Protein AF-A0A7Y3XAV7-F1 (afdb_monomer)

Radius of gyration: 21.75 Å; Cα contacts (8 Å, |Δi|>4): 536; chains: 1; bounding box: 52×63×88 Å

Structure (mmCIF, N/CA/C/O backbone):
data_AF-A0A7Y3XAV7-F1
#
_entry.id   AF-A0A7Y3XAV7-F1
#
loop_
_atom_site.group_PDB
_atom_site.id
_atom_site.type_symbol
_atom_site.label_atom_id
_atom_site.label_alt_id
_atom_site.label_comp_id
_atom_site.label_asym_id
_atom_site.label_entity_id
_atom_site.label_seq_id
_atom_site.pdbx_PDB_ins_code
_atom_site.Cartn_x
_atom_site.Cartn_y
_atom_site.Cartn_z
_atom_site.occupancy
_atom_site.B_iso_or_equiv
_atom_site.auth_seq_id
_atom_site.auth_comp_id
_atom_site.auth_asym_id
_atom_site.auth_atom_id
_atom_site.pdbx_PDB_model_num
ATOM 1 N N . MET A 1 1 ? -8.460 -25.420 60.931 1.00 39.69 1 MET A N 1
ATOM 2 C CA . MET A 1 1 ? -9.225 -24.189 60.644 1.00 39.69 1 MET A CA 1
ATOM 3 C C . MET A 1 1 ? -8.666 -23.607 59.364 1.00 39.69 1 MET A C 1
ATOM 5 O O . MET A 1 1 ? -7.658 -22.911 59.389 1.00 39.69 1 MET A O 1
ATOM 9 N N . GLU A 1 2 ? -9.245 -24.038 58.247 1.00 33.62 2 GLU A N 1
ATOM 10 C CA . GLU A 1 2 ? -8.887 -23.595 56.902 1.00 33.62 2 GLU A CA 1
ATOM 11 C C . GLU A 1 2 ? -9.221 -22.113 56.739 1.00 33.62 2 GLU A C 1
ATOM 13 O O . GLU A 1 2 ? -10.312 -21.660 57.087 1.00 33.62 2 GLU A O 1
ATOM 18 N N . LYS A 1 3 ? -8.252 -21.345 56.237 1.00 35.94 3 LYS A N 1
ATOM 19 C CA . LYS A 1 3 ? -8.476 -19.973 55.796 1.00 35.94 3 LYS A CA 1
ATOM 20 C C . LYS A 1 3 ? -9.096 -20.031 54.403 1.00 35.94 3 LYS A C 1
ATOM 22 O O . LYS A 1 3 ? -8.433 -20.435 53.454 1.00 35.94 3 LYS A O 1
ATOM 27 N N . ASN A 1 4 ? -10.354 -19.610 54.313 1.00 38.03 4 ASN A N 1
ATOM 28 C CA . ASN A 1 4 ? -11.024 -19.272 53.063 1.00 38.03 4 ASN A CA 1
ATOM 29 C C . ASN A 1 4 ? -10.193 -18.229 52.299 1.00 38.03 4 ASN A C 1
ATOM 31 O O . ASN A 1 4 ? -10.107 -17.079 52.730 1.00 38.03 4 ASN A O 1
ATOM 35 N N . ASN A 1 5 ? -9.609 -18.623 51.168 1.00 34.03 5 ASN A N 1
ATOM 36 C CA . ASN A 1 5 ? -9.202 -17.675 50.136 1.00 34.03 5 ASN A CA 1
ATOM 37 C C . ASN A 1 5 ? -10.440 -17.337 49.294 1.00 34.03 5 ASN A C 1
ATOM 39 O O . ASN A 1 5 ? -11.124 -18.262 48.849 1.00 34.03 5 ASN A O 1
ATOM 43 N N . PRO A 1 6 ? -10.748 -16.052 49.056 1.00 40.44 6 PRO A N 1
ATOM 44 C CA . PRO A 1 6 ? -11.806 -15.687 48.135 1.00 40.44 6 PRO A CA 1
ATOM 45 C C . PRO A 1 6 ? -11.367 -16.077 46.722 1.00 40.44 6 PRO A C 1
ATOM 47 O O . PRO A 1 6 ? -10.296 -15.699 46.247 1.00 40.44 6 PRO A O 1
ATOM 50 N N . THR A 1 7 ? -12.200 -16.869 46.061 1.00 39.75 7 THR A N 1
ATOM 51 C CA . THR A 1 7 ? -12.137 -17.124 44.627 1.00 39.75 7 THR A CA 1
ATOM 52 C C . THR A 1 7 ? -12.261 -15.793 43.890 1.00 39.75 7 THR A C 1
ATOM 54 O O . THR A 1 7 ? -13.358 -15.249 43.772 1.00 39.75 7 THR A O 1
ATOM 57 N N . HIS A 1 8 ? -11.140 -15.265 43.399 1.00 37.31 8 HIS A N 1
ATOM 58 C CA . HIS A 1 8 ? -11.137 -14.266 42.336 1.00 37.31 8 HIS A CA 1
ATOM 59 C C . HIS A 1 8 ? -11.645 -14.941 41.060 1.00 37.31 8 HIS A C 1
ATOM 61 O O . HIS A 1 8 ? -10.876 -15.461 40.260 1.00 37.31 8 HIS A O 1
ATOM 67 N N . THR A 1 9 ? -12.962 -14.977 40.889 1.00 39.28 9 THR A N 1
ATOM 68 C CA . THR A 1 9 ? -13.573 -15.104 39.568 1.00 39.28 9 THR A CA 1
ATOM 69 C C . THR A 1 9 ? -13.611 -13.707 38.961 1.00 39.28 9 THR A C 1
ATOM 71 O O . THR A 1 9 ? -14.668 -13.080 38.894 1.00 39.28 9 THR A O 1
ATOM 74 N N . ASP A 1 10 ? -12.444 -13.191 38.578 1.00 40.94 10 ASP A N 1
ATOM 75 C CA . ASP A 1 10 ? -12.415 -12.150 37.561 1.00 40.94 10 ASP A CA 1
ATOM 76 C C . ASP A 1 10 ? -12.824 -12.845 36.264 1.00 40.94 10 ASP A C 1
ATOM 78 O O . ASP A 1 10 ? -12.107 -13.696 35.738 1.00 40.94 10 ASP A O 1
ATOM 82 N N . ASN A 1 11 ? -14.030 -12.541 35.786 1.00 42.09 11 ASN A N 1
ATOM 83 C CA . ASN A 1 11 ? -14.385 -12.794 34.399 1.00 42.09 11 ASN A CA 1
ATOM 84 C C . ASN A 1 11 ? -13.411 -11.964 33.553 1.00 42.09 11 ASN A C 1
ATOM 86 O O . ASN A 1 11 ? -13.675 -10.791 33.283 1.00 42.09 11 ASN A O 1
ATOM 90 N N . GLU A 1 12 ? -12.269 -12.546 33.185 1.00 49.41 12 GLU A N 1
ATOM 91 C CA . GLU A 1 12 ? -11.396 -12.015 32.145 1.00 49.41 12 GLU A CA 1
ATOM 92 C C . GLU A 1 12 ? -12.231 -11.950 30.865 1.00 49.41 12 GLU A C 1
ATOM 94 O O . GLU A 1 12 ? -12.389 -12.924 30.135 1.00 49.41 12 GLU A O 1
ATOM 99 N N . HIS A 1 13 ? -12.847 -10.794 30.619 1.00 56.78 13 HIS A N 1
ATOM 100 C CA . HIS A 1 13 ? -13.344 -10.454 29.299 1.00 56.78 13 HIS A CA 1
ATOM 101 C C . HIS A 1 13 ? -12.173 -10.619 28.335 1.00 56.78 13 HIS A C 1
ATOM 103 O O . HIS A 1 13 ? -11.200 -9.883 28.463 1.00 56.78 13 HIS A O 1
ATOM 109 N N . ASP A 1 14 ? -12.266 -11.572 27.409 1.00 84.94 14 ASP A N 1
ATOM 110 C CA . ASP A 1 14 ? -11.238 -11.884 26.413 1.00 84.94 14 ASP A CA 1
ATOM 111 C C . ASP A 1 14 ? -10.721 -10.570 25.783 1.00 84.94 14 ASP A C 1
ATOM 113 O O . ASP A 1 14 ? -11.442 -9.881 25.049 1.00 84.94 14 ASP A O 1
ATOM 117 N N . ILE A 1 15 ? -9.498 -10.155 26.128 1.00 87.75 15 ILE A N 1
ATOM 118 C CA . ILE A 1 15 ? -8.910 -8.904 25.631 1.00 87.75 15 ILE A CA 1
ATOM 119 C C . ILE A 1 15 ? -8.230 -9.187 24.294 1.00 87.75 15 ILE A C 1
ATOM 121 O O . ILE A 1 15 ? -7.345 -10.035 24.197 1.00 87.75 15 ILE A O 1
ATOM 125 N N . ILE A 1 16 ? -8.598 -8.431 23.260 1.00 88.81 16 ILE A N 1
ATOM 126 C CA . ILE A 1 16 ? -7.925 -8.449 21.960 1.00 88.81 16 ILE A CA 1
ATOM 127 C C . ILE A 1 16 ? -7.088 -7.182 21.827 1.00 88.81 16 ILE A C 1
ATOM 129 O O . ILE A 1 16 ? -7.622 -6.078 21.713 1.00 88.81 16 ILE A O 1
ATOM 133 N N . ILE A 1 17 ? -5.769 -7.352 21.770 1.00 89.12 17 ILE A N 1
ATOM 134 C CA . ILE A 1 17 ? -4.849 -6.276 21.399 1.00 89.12 17 ILE A CA 1
ATOM 135 C C . ILE A 1 17 ? -4.784 -6.219 19.872 1.00 89.12 17 ILE A C 1
ATOM 137 O O . ILE A 1 17 ? -4.295 -7.147 19.228 1.00 89.12 17 ILE A O 1
ATOM 141 N N . ALA A 1 18 ? -5.294 -5.135 19.295 1.00 91.25 18 ALA A N 1
ATOM 142 C CA . ALA A 1 18 ? -5.302 -4.898 17.858 1.00 91.25 18 ALA A CA 1
ATOM 143 C C . ALA A 1 18 ? -4.259 -3.843 17.482 1.00 91.25 18 ALA A C 1
ATOM 145 O O . ALA A 1 18 ? -4.050 -2.857 18.199 1.00 91.25 18 ALA A O 1
ATOM 146 N N . HIS A 1 19 ? -3.623 -4.011 16.323 1.00 92.12 19 HIS A N 1
ATOM 147 C CA . HIS A 1 19 ? -2.786 -2.952 15.783 1.00 92.12 19 HIS A CA 1
ATOM 148 C C . HIS A 1 19 ? -3.651 -1.747 15.382 1.00 92.12 19 HIS A C 1
ATOM 150 O O . HIS A 1 19 ? -4.654 -1.930 14.686 1.00 92.12 19 HIS A O 1
ATOM 156 N N . PRO A 1 20 ? -3.271 -0.511 15.751 1.00 93.31 20 PRO A N 1
ATOM 157 C CA . PRO A 1 20 ? -4.139 0.647 15.559 1.00 93.31 20 PRO A CA 1
ATOM 158 C C . PRO A 1 20 ? -4.348 0.986 14.072 1.00 93.31 20 PRO A C 1
ATOM 160 O O . PRO A 1 20 ? -5.443 1.361 13.674 1.00 93.31 20 PRO A O 1
ATOM 163 N N . SER A 1 21 ? -3.340 0.802 13.216 1.00 94.06 21 SER A N 1
ATOM 164 C CA . SER A 1 21 ? -3.405 1.241 11.808 1.00 94.06 21 SER A CA 1
ATOM 165 C C . SER A 1 21 ? -4.206 0.319 10.887 1.00 94.06 21 SER A C 1
ATOM 167 O O . SER A 1 21 ? -5.023 0.795 10.101 1.00 94.06 21 SER A O 1
ATOM 169 N N . TYR A 1 22 ? -3.980 -0.996 10.960 1.00 95.00 22 TYR A N 1
ATOM 170 C CA . TYR A 1 22 ? -4.714 -1.981 10.167 1.00 95.00 22 TYR A CA 1
ATOM 171 C C . TYR A 1 22 ? -4.652 -3.356 10.836 1.00 95.00 22 TYR A C 1
ATOM 173 O O . TYR A 1 22 ? -3.572 -3.939 10.929 1.00 95.00 22 TYR A O 1
ATOM 181 N N . GLU A 1 23 ? -5.790 -3.888 11.274 1.00 94.19 23 GLU A N 1
ATOM 182 C CA . GLU A 1 23 ? -5.897 -5.223 11.873 1.00 94.19 23 GLU A CA 1
ATOM 183 C C . GLU A 1 23 ? -6.914 -6.079 11.120 1.00 94.19 23 GLU A C 1
ATOM 185 O O . GLU A 1 23 ? -7.931 -5.568 10.649 1.00 94.19 23 GLU A O 1
ATOM 190 N N . VAL A 1 24 ? -6.645 -7.380 11.016 1.00 94.81 24 VAL A N 1
ATOM 191 C CA . VAL A 1 24 ? -7.585 -8.373 10.484 1.00 94.81 24 VAL A CA 1
ATOM 192 C C . VAL A 1 24 ? -7.456 -9.636 11.322 1.00 94.81 24 VAL A C 1
ATOM 194 O O . VAL A 1 24 ? -6.400 -10.262 11.346 1.00 94.81 24 VAL A O 1
ATOM 197 N N . ASN A 1 25 ? -8.542 -10.063 11.960 1.00 90.31 25 ASN A N 1
ATOM 198 C CA . ASN A 1 25 ? -8.593 -11.331 12.684 1.00 90.31 25 ASN A CA 1
ATOM 199 C C . ASN A 1 25 ? -9.750 -12.203 12.171 1.00 90.31 25 ASN A C 1
ATOM 201 O O . ASN A 1 25 ? -10.146 -12.099 11.009 1.00 90.31 25 ASN A O 1
ATOM 205 N N . GLN A 1 26 ? -10.205 -13.176 12.962 1.00 85.62 26 GLN A N 1
ATOM 206 C CA . GLN A 1 26 ? -11.291 -14.078 12.565 1.00 85.62 26 GLN A CA 1
ATOM 207 C C . GLN A 1 26 ? -12.674 -13.420 12.612 1.00 85.62 26 GLN A C 1
ATOM 209 O O . GLN A 1 26 ? -13.547 -13.831 11.861 1.00 85.62 26 GLN A O 1
ATOM 214 N N . THR A 1 27 ? -12.875 -12.406 13.454 1.00 86.94 27 THR A N 1
ATOM 215 C CA . THR A 1 27 ? -14.199 -11.844 13.749 1.00 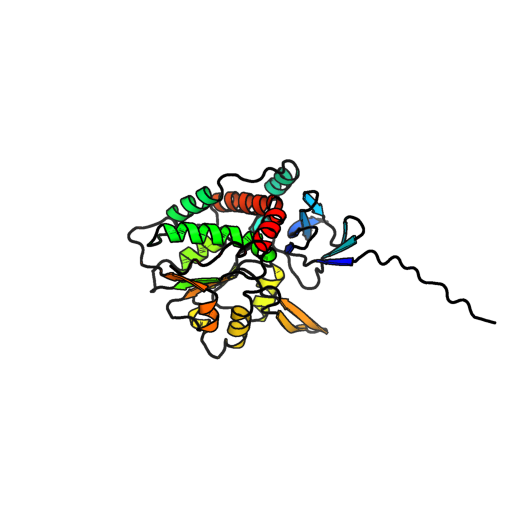86.94 27 THR A CA 1
ATOM 216 C C . THR A 1 27 ? -14.400 -10.436 13.194 1.00 86.94 27 THR A C 1
ATOM 218 O O . THR A 1 27 ? -15.536 -10.047 12.915 1.00 86.94 27 THR A O 1
ATOM 221 N N . PHE A 1 28 ? -13.327 -9.663 13.014 1.00 93.50 28 PHE A N 1
ATOM 222 C CA . PHE A 1 28 ? -13.381 -8.315 12.460 1.00 93.50 28 PHE A CA 1
ATOM 223 C C . PHE A 1 28 ? -12.081 -7.916 11.748 1.00 93.50 28 PHE A C 1
ATOM 225 O O . PHE A 1 28 ? -11.023 -8.532 11.899 1.00 93.50 28 PHE A O 1
ATOM 232 N N . MET A 1 29 ? -12.164 -6.810 11.014 1.00 96.12 29 MET A N 1
ATOM 233 C CA . MET A 1 29 ? -11.022 -5.995 10.623 1.00 96.12 29 MET A CA 1
ATOM 234 C C . MET A 1 29 ? -11.203 -4.539 11.063 1.00 96.12 29 MET A C 1
ATOM 236 O O . MET A 1 29 ? -12.332 -4.081 11.270 1.00 96.12 29 MET A O 1
ATOM 240 N N . SER A 1 30 ? -10.110 -3.789 11.167 1.00 96.62 30 SER A N 1
ATOM 241 C CA . SER A 1 30 ? -10.150 -2.363 11.498 1.00 96.62 30 SER A CA 1
ATOM 242 C C . SER A 1 30 ? -9.106 -1.551 10.743 1.00 96.62 30 SER A C 1
ATOM 244 O O . SER A 1 30 ? -8.003 -2.035 10.516 1.00 96.62 30 SER A O 1
ATOM 246 N N . LEU A 1 31 ? -9.438 -0.307 10.399 1.00 96.94 31 LEU A N 1
ATOM 247 C CA . LEU A 1 31 ? -8.515 0.695 9.857 1.00 96.94 31 LEU A CA 1
ATOM 248 C C . LEU A 1 31 ? -8.464 1.899 10.790 1.00 96.94 31 LEU A C 1
ATOM 250 O O . LEU A 1 31 ? -9.516 2.442 11.123 1.00 96.94 31 LEU A O 1
ATOM 254 N N . GLY A 1 32 ? -7.267 2.328 11.169 1.00 95.88 32 GLY A N 1
ATOM 255 C CA . GLY A 1 32 ? -7.055 3.524 11.977 1.00 95.88 32 GLY A CA 1
ATOM 256 C C . GLY A 1 32 ? -6.568 4.696 11.143 1.00 95.88 32 GLY A C 1
ATOM 257 O O . GLY A 1 32 ? -5.663 4.564 10.316 1.00 95.88 32 GLY A O 1
ATOM 258 N N . PHE A 1 33 ? -7.139 5.862 11.407 1.00 95.75 33 PHE A N 1
ATOM 259 C CA . PHE A 1 33 ? -6.711 7.130 10.837 1.00 95.75 33 PHE A CA 1
ATOM 260 C C 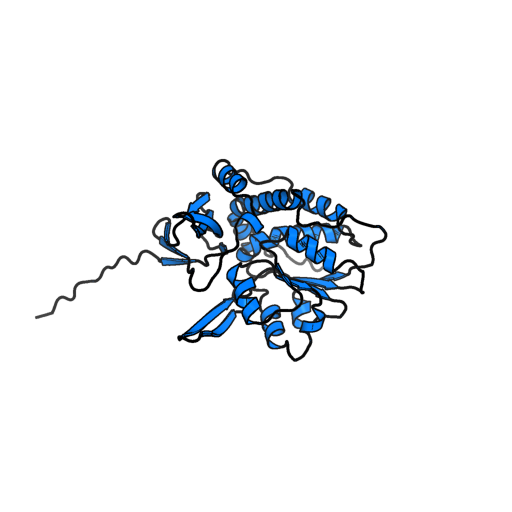. PHE A 1 33 ? -6.641 8.188 11.929 1.00 95.75 33 PHE A C 1
ATOM 262 O O . PHE A 1 33 ? -7.288 8.072 12.968 1.00 95.75 33 PHE A O 1
ATOM 269 N N . ARG A 1 34 ? -5.906 9.263 11.653 1.00 95.00 34 ARG A N 1
ATOM 270 C CA . ARG A 1 34 ? -6.018 10.510 12.408 1.00 95.00 34 ARG A CA 1
ATOM 271 C C . ARG A 1 34 ? -6.639 11.610 11.570 1.00 95.00 34 ARG A C 1
ATOM 273 O O . ARG A 1 34 ? -6.493 11.650 10.344 1.00 95.00 34 ARG A O 1
ATOM 280 N N . GLU A 1 35 ? -7.274 12.544 12.248 1.00 94.88 35 GLU A N 1
ATOM 281 C CA . GLU A 1 35 ? -7.730 13.799 11.682 1.00 94.88 35 GLU A CA 1
ATOM 282 C C . GLU A 1 35 ? -7.323 14.972 12.564 1.00 94.88 35 GLU A C 1
ATOM 284 O O . GLU A 1 35 ? -7.332 14.870 13.787 1.00 94.88 35 GLU A O 1
ATOM 289 N N . THR A 1 36 ? -6.985 16.096 11.939 1.00 93.12 36 THR A N 1
ATOM 290 C CA . THR A 1 36 ? -6.746 17.341 12.664 1.00 93.12 36 THR A CA 1
ATOM 291 C C . THR A 1 36 ? -8.084 18.043 12.864 1.00 93.12 36 THR A C 1
ATOM 293 O O . THR A 1 36 ? -8.746 18.417 11.894 1.00 93.12 36 THR A O 1
ATOM 296 N N . VAL A 1 37 ? -8.484 18.224 14.118 1.00 91.38 37 VAL A N 1
ATOM 297 C CA . VAL A 1 37 ? -9.680 18.974 14.515 1.00 91.38 37 VAL A CA 1
ATOM 298 C C . VAL A 1 37 ? -9.279 20.251 15.243 1.00 91.38 37 VAL A C 1
ATOM 300 O O . VAL A 1 37 ? -8.193 20.339 15.807 1.00 91.38 37 VAL A O 1
ATOM 303 N N . ILE A 1 38 ? -10.157 21.252 15.251 1.00 92.19 38 ILE A N 1
ATOM 304 C CA . ILE A 1 38 ? -9.960 22.444 16.080 1.00 92.19 38 ILE A CA 1
ATOM 305 C C . ILE A 1 38 ? -10.593 22.195 17.449 1.00 92.19 38 ILE A C 1
ATOM 307 O O . ILE A 1 38 ? -11.789 21.929 17.550 1.00 92.19 38 ILE A O 1
ATOM 311 N N . SER A 1 39 ? -9.779 22.288 18.494 1.00 90.38 39 SER A N 1
ATOM 312 C CA . SER A 1 39 ? -10.149 22.092 19.894 1.00 90.38 39 SER A CA 1
ATOM 313 C C . SER A 1 39 ? -9.571 23.257 20.691 1.00 90.38 39 SER A C 1
ATOM 315 O O . SER A 1 39 ? -8.376 23.528 20.608 1.00 90.38 39 SER A O 1
ATOM 317 N N . ASN A 1 40 ? -10.410 24.019 21.399 1.00 89.62 40 ASN A N 1
ATOM 318 C CA . ASN A 1 40 ? -9.986 25.225 22.130 1.00 89.62 40 ASN A CA 1
ATOM 319 C C . ASN A 1 40 ? -9.160 26.220 21.275 1.00 89.62 40 ASN A C 1
ATOM 321 O O . ASN A 1 40 ? -8.137 26.734 21.723 1.00 89.62 40 ASN A O 1
ATOM 325 N N . ASN A 1 41 ? -9.587 26.478 20.029 1.00 91.69 41 ASN A N 1
ATOM 326 C CA . ASN A 1 41 ? -8.882 27.321 19.043 1.00 91.69 41 ASN A CA 1
ATOM 327 C C . ASN A 1 41 ? -7.453 26.862 18.682 1.00 91.69 41 ASN A C 1
ATOM 329 O O . ASN A 1 41 ? -6.682 27.646 18.131 1.00 91.69 41 ASN A O 1
ATOM 333 N N . GLN A 1 42 ? -7.096 25.607 18.958 1.00 92.44 42 GLN A N 1
ATOM 334 C CA . GLN A 1 42 ? -5.819 25.008 18.574 1.00 92.44 42 GLN A CA 1
ATOM 335 C C . GLN A 1 42 ? -6.049 23.744 17.730 1.00 92.44 42 GLN A C 1
ATOM 337 O O . GLN A 1 42 ? -7.041 23.039 17.942 1.00 92.44 42 GLN A O 1
ATOM 342 N N . PRO A 1 43 ? -5.172 23.449 16.756 1.00 92.50 43 PRO A N 1
ATOM 343 C CA . PRO A 1 43 ? -5.222 22.189 16.029 1.00 92.50 43 PRO A CA 1
ATOM 344 C C . PRO A 1 43 ? -4.810 21.031 16.947 1.00 92.50 43 PRO A C 1
ATOM 346 O O . PRO A 1 43 ? -3.746 21.057 17.561 1.00 92.50 43 PRO A O 1
ATOM 349 N N . GLU A 1 44 ? -5.648 20.003 17.008 1.00 93.50 44 GLU A N 1
ATOM 350 C CA . GLU A 1 44 ? -5.433 18.778 17.775 1.00 93.50 44 GLU A CA 1
ATOM 351 C C . GLU A 1 44 ? -5.639 17.572 16.846 1.00 93.50 44 GLU A C 1
ATOM 353 O O . GLU A 1 44 ? -6.662 17.480 16.165 1.00 93.50 44 GLU A O 1
ATOM 358 N N . ASP A 1 45 ? -4.679 16.647 16.800 1.00 92.38 45 ASP A N 1
ATOM 359 C CA . ASP A 1 45 ? -4.834 15.392 16.057 1.00 92.38 45 ASP A CA 1
ATOM 360 C C . ASP A 1 45 ? -5.635 14.392 16.905 1.00 92.38 45 ASP A C 1
ATOM 362 O O . ASP A 1 45 ? -5.252 14.081 18.032 1.00 92.38 45 ASP A O 1
ATOM 366 N N . LYS A 1 46 ? -6.732 13.864 16.353 1.00 93.56 46 LYS A N 1
ATOM 367 C CA . LYS A 1 46 ? -7.558 12.824 16.981 1.00 93.56 46 LYS A CA 1
ATOM 368 C C . LYS A 1 46 ? -7.615 11.577 16.119 1.00 93.56 46 LYS A C 1
ATOM 370 O O . LYS A 1 46 ? -7.836 11.659 14.910 1.00 93.56 46 LYS A O 1
ATOM 375 N N . ASN A 1 47 ? -7.449 10.427 16.759 1.00 95.06 47 ASN A N 1
ATOM 376 C CA . ASN A 1 47 ? -7.574 9.133 16.108 1.00 95.06 47 ASN A CA 1
ATOM 377 C C . ASN A 1 47 ? -9.045 8.727 15.985 1.00 95.06 47 ASN A C 1
ATOM 379 O O . ASN A 1 47 ? -9.887 9.071 16.815 1.00 95.06 47 ASN A O 1
ATOM 383 N N . PHE A 1 48 ? -9.347 7.968 14.942 1.00 95.38 48 PHE A N 1
ATOM 384 C CA . PHE A 1 48 ? -10.588 7.2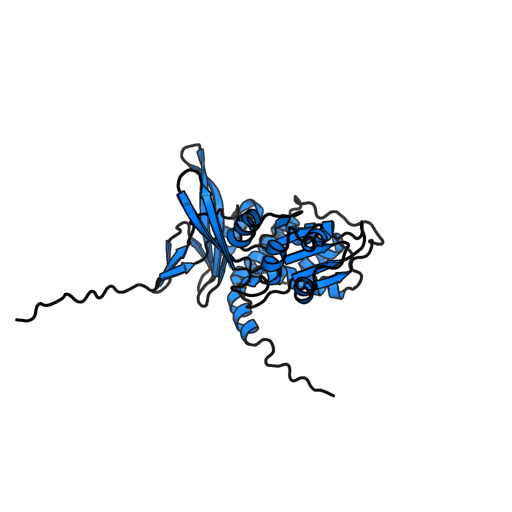24 14.824 1.00 95.38 48 PHE A CA 1
ATOM 385 C C . PHE A 1 48 ? -10.350 5.938 14.035 1.00 95.38 48 PHE A C 1
ATOM 387 O O . PHE A 1 48 ? -9.414 5.815 13.242 1.00 95.38 48 PHE A O 1
ATOM 394 N N . TYR A 1 49 ? -11.244 4.984 14.243 1.00 95.69 49 TYR A N 1
ATOM 395 C CA . TYR A 1 49 ? -11.124 3.620 13.771 1.00 95.69 49 TYR A CA 1
ATOM 396 C C . TYR A 1 49 ? -12.385 3.221 13.024 1.00 95.69 49 TYR A C 1
ATOM 398 O O . TYR A 1 49 ? -13.492 3.366 13.539 1.00 95.69 49 TYR A O 1
ATOM 406 N N . ILE A 1 50 ? -12.229 2.699 11.814 1.00 95.75 50 ILE A N 1
ATOM 407 C CA . ILE A 1 50 ? -13.314 2.087 11.051 1.00 95.75 50 ILE A CA 1
ATOM 408 C C . ILE A 1 50 ? -13.236 0.587 11.286 1.00 95.75 50 ILE A C 1
ATOM 410 O O . ILE A 1 50 ? -12.260 -0.042 10.883 1.00 95.75 50 ILE A O 1
ATOM 414 N N . LYS A 1 51 ? -14.258 0.009 11.913 1.00 95.06 51 LYS A N 1
ATOM 415 C CA . LYS A 1 51 ? -14.383 -1.436 12.121 1.00 95.06 51 LYS A CA 1
ATOM 416 C C . LYS A 1 51 ? -15.288 -2.025 11.048 1.00 95.06 51 LYS A C 1
ATOM 418 O O . LYS A 1 51 ? -16.334 -1.452 10.765 1.00 95.06 51 LYS A O 1
ATOM 423 N N . SER A 1 52 ? -14.935 -3.192 10.515 1.00 95.25 52 SER A N 1
ATOM 424 C CA . SER A 1 52 ? -15.832 -4.043 9.725 1.00 95.25 52 SER A CA 1
ATOM 425 C C . SER A 1 52 ? -15.891 -5.453 10.320 1.00 95.25 52 SER A C 1
ATOM 427 O O . SER A 1 52 ? -14.858 -6.070 10.560 1.00 95.25 52 SER A O 1
ATOM 429 N N . GLY A 1 53 ? -17.101 -5.945 10.580 1.00 91.88 53 GLY A N 1
ATOM 430 C CA . GLY A 1 53 ? -17.411 -7.276 11.117 1.00 91.88 53 GLY A CA 1
ATOM 431 C C . GLY A 1 53 ? -18.857 -7.635 10.771 1.00 91.88 53 GLY A C 1
ATOM 432 O O . GLY A 1 53 ? -19.238 -7.546 9.607 1.00 91.88 53 GLY A O 1
ATOM 433 N N . LYS A 1 54 ? -19.692 -7.944 11.775 1.00 87.81 54 LYS A N 1
ATOM 434 C CA . LYS A 1 54 ? -21.161 -8.041 11.595 1.00 87.81 54 LYS A CA 1
ATOM 435 C C . LYS A 1 54 ? -21.772 -6.761 11.006 1.00 87.81 54 LYS A C 1
ATOM 437 O O . LYS A 1 54 ? -22.728 -6.810 10.239 1.00 87.81 54 LYS A O 1
ATOM 442 N N . ASP A 1 55 ? -21.199 -5.620 11.363 1.00 90.50 55 ASP A N 1
ATOM 443 C CA . ASP A 1 55 ? -21.532 -4.290 10.879 1.00 90.50 55 ASP A CA 1
ATOM 444 C C . ASP A 1 55 ? -20.257 -3.478 10.584 1.00 90.50 55 ASP A C 1
ATOM 446 O O . ASP A 1 55 ? -19.143 -3.860 10.965 1.00 90.50 55 ASP A O 1
ATOM 450 N N . ILE A 1 56 ? -20.437 -2.343 9.901 1.00 94.19 56 ILE A N 1
ATOM 451 C CA . ILE A 1 56 ? -19.379 -1.356 9.653 1.00 94.19 56 ILE A CA 1
ATOM 452 C C . ILE A 1 56 ? -19.702 -0.091 10.446 1.00 94.19 56 ILE A C 1
ATOM 454 O O . ILE A 1 56 ? -20.792 0.463 10.276 1.00 94.19 56 ILE A O 1
ATOM 458 N N . SER A 1 57 ? -18.760 0.361 11.275 1.00 93.44 57 SER A N 1
ATOM 459 C CA . SER A 1 57 ? -18.935 1.456 12.238 1.00 93.44 57 SER A CA 1
ATOM 460 C C . SER A 1 57 ? -17.646 2.268 12.436 1.00 93.44 57 SER A C 1
ATOM 462 O O . SER A 1 57 ? -16.545 1.773 12.185 1.00 93.44 57 SER A O 1
ATOM 464 N N . ILE A 1 58 ? -17.777 3.517 12.903 1.00 94.62 58 ILE A N 1
ATOM 465 C CA . ILE A 1 58 ? -16.652 4.363 13.344 1.00 94.62 58 ILE A CA 1
ATOM 466 C C . ILE A 1 58 ? -16.592 4.390 14.870 1.00 94.62 58 ILE A C 1
ATOM 468 O O . ILE A 1 58 ? -17.604 4.613 15.531 1.00 94.62 58 ILE A O 1
ATOM 472 N N . HIS A 1 59 ? -15.385 4.258 15.409 1.00 94.38 59 HIS A N 1
ATOM 473 C CA . HIS A 1 59 ? -15.065 4.381 16.826 1.00 94.38 59 HIS A CA 1
ATOM 474 C C . HIS A 1 59 ? -14.013 5.479 17.016 1.00 94.38 59 HIS A C 1
ATOM 476 O O . HIS A 1 59 ? -13.068 5.563 16.240 1.00 94.38 59 HIS A O 1
ATOM 482 N N . LYS A 1 60 ? -14.177 6.340 18.024 1.00 93.12 60 LYS A N 1
ATOM 483 C CA . LYS A 1 60 ? -13.215 7.418 18.346 1.00 93.12 60 LYS A CA 1
ATOM 484 C C . LYS A 1 60 ? -12.302 7.078 19.522 1.00 93.12 60 LYS A C 1
ATOM 486 O O . LYS A 1 60 ? -11.283 7.723 19.715 1.00 93.12 60 LYS A O 1
ATOM 491 N N . GLU A 1 61 ? -12.683 6.066 20.289 1.00 91.06 61 GLU A N 1
ATOM 492 C CA . GLU A 1 61 ? -11.929 5.594 21.440 1.00 91.06 61 GLU A CA 1
ATOM 493 C C . GLU A 1 61 ? -10.964 4.485 21.018 1.00 91.06 61 GLU A C 1
ATOM 495 O O . GLU A 1 61 ? -11.287 3.655 20.164 1.00 91.06 61 GLU A O 1
ATOM 500 N N . HIS A 1 62 ? -9.798 4.443 21.660 1.00 87.62 62 HIS A N 1
ATOM 501 C CA . HIS A 1 62 ? -8.807 3.376 21.487 1.00 87.62 62 HIS A CA 1
ATOM 502 C C . HIS A 1 62 ? -9.240 2.051 22.146 1.00 87.62 62 HIS A C 1
ATOM 504 O O . HIS A 1 62 ? -8.607 1.021 21.931 1.00 87.62 62 HIS A O 1
ATOM 510 N N . LEU A 1 63 ? -10.313 2.069 22.944 1.00 90.12 63 LEU A N 1
ATOM 511 C CA . LEU A 1 63 ? -10.885 0.911 23.622 1.00 90.12 63 LEU A CA 1
ATOM 512 C C . LEU A 1 63 ? -12.389 0.837 23.362 1.00 90.12 63 LEU A C 1
ATOM 514 O O . LEU A 1 63 ? -13.105 1.824 23.537 1.00 90.12 63 LEU A O 1
ATOM 518 N N . PHE A 1 64 ? -12.888 -0.341 22.986 1.00 86.56 64 PHE A N 1
ATOM 519 C CA . PHE A 1 64 ? -14.326 -0.576 22.851 1.00 86.56 64 PHE A CA 1
ATOM 520 C C . PHE A 1 64 ? -14.698 -2.054 23.040 1.00 86.56 64 PHE A C 1
ATOM 522 O O . PHE A 1 64 ? -13.877 -2.954 22.857 1.00 86.56 64 PHE A O 1
ATOM 529 N N . LYS A 1 65 ? -15.960 -2.309 23.410 1.00 86.00 65 LYS A N 1
ATOM 530 C CA . LYS A 1 65 ? -16.508 -3.668 23.538 1.00 86.00 65 LYS A CA 1
ATOM 531 C C . LYS A 1 65 ? -17.010 -4.178 22.191 1.00 86.00 65 LYS A C 1
ATOM 533 O O . LYS A 1 65 ? -17.685 -3.448 21.464 1.00 86.00 65 LYS A O 1
ATOM 538 N N . TYR A 1 66 ? -16.725 -5.438 21.891 1.00 84.56 66 TYR A N 1
ATOM 539 C CA . TYR A 1 66 ? -17.245 -6.143 20.727 1.00 84.56 66 TYR A CA 1
ATOM 540 C C . TYR A 1 66 ? -17.613 -7.565 21.131 1.00 84.56 66 TYR A C 1
ATOM 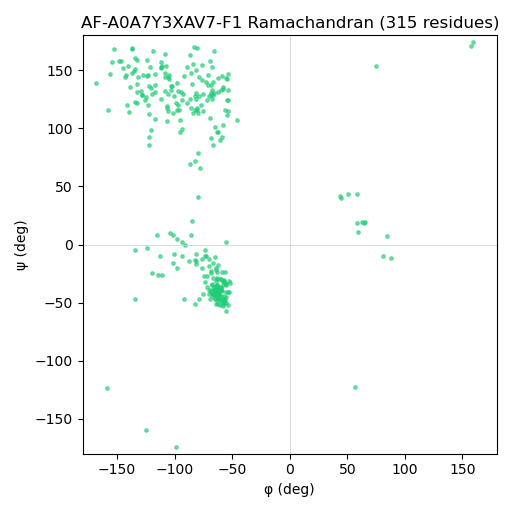542 O O . TYR A 1 66 ? -16.742 -8.353 21.486 1.00 84.56 66 TYR A O 1
ATOM 550 N N . GLU A 1 67 ? -18.910 -7.870 21.081 1.00 84.19 67 GLU A N 1
ATOM 551 C CA . GLU A 1 67 ? -19.464 -9.122 21.609 1.00 84.19 67 GLU A CA 1
ATOM 552 C C . GLU A 1 67 ? -19.114 -9.291 23.100 1.00 84.19 67 GLU A C 1
ATOM 554 O O . GLU A 1 67 ? -19.444 -8.419 23.905 1.00 84.19 67 GLU A O 1
ATOM 559 N N . ASP A 1 68 ? -18.455 -10.383 23.471 1.00 84.31 68 ASP A N 1
ATOM 560 C CA . ASP A 1 68 ? -17.961 -10.693 24.815 1.00 84.31 68 ASP A CA 1
ATOM 561 C C . ASP A 1 68 ? -16.521 -10.204 25.070 1.00 84.31 68 ASP A C 1
ATOM 563 O O . ASP A 1 68 ? -16.006 -10.347 26.184 1.00 84.31 68 ASP A O 1
ATOM 567 N N . LYS A 1 69 ? -15.891 -9.576 24.067 1.00 87.31 69 LYS A N 1
ATOM 568 C CA . LYS A 1 69 ? -14.472 -9.197 24.061 1.00 87.31 69 LYS A CA 1
ATOM 569 C C . LYS A 1 69 ? -14.263 -7.696 24.214 1.00 87.31 69 LYS A C 1
ATOM 571 O O . LYS A 1 69 ? -15.090 -6.875 23.803 1.00 87.31 69 LYS A O 1
ATOM 576 N N . THR A 1 70 ? -13.108 -7.322 24.757 1.00 88.94 70 THR A N 1
ATOM 577 C CA . THR A 1 70 ? -12.650 -5.924 24.787 1.00 88.94 70 THR A CA 1
ATOM 578 C C . THR A 1 70 ? -11.521 -5.747 23.785 1.00 88.94 70 THR A C 1
ATOM 580 O O . THR A 1 70 ? -10.484 -6.394 23.900 1.00 88.94 70 THR A O 1
ATOM 583 N N . ILE A 1 71 ? -11.712 -4.873 22.797 1.00 90.31 71 ILE A N 1
ATOM 584 C CA . ILE A 1 71 ? -10.677 -4.540 21.818 1.00 90.31 71 ILE A CA 1
ATOM 585 C C . ILE A 1 71 ? -9.920 -3.316 22.318 1.00 90.31 71 ILE A C 1
ATOM 587 O O . ILE A 1 71 ? -10.533 -2.305 22.667 1.00 90.31 71 ILE A O 1
ATOM 591 N N . ILE A 1 72 ? -8.593 -3.414 22.324 1.00 91.06 72 ILE A N 1
ATOM 592 C CA . ILE A 1 72 ? -7.681 -2.332 22.687 1.00 91.06 72 ILE A CA 1
ATOM 593 C C . ILE A 1 72 ? -6.732 -2.090 21.518 1.00 91.06 72 ILE A C 1
ATOM 595 O O . ILE A 1 72 ? -5.971 -2.978 21.125 1.00 91.06 72 ILE A O 1
ATOM 599 N N . PHE A 1 73 ? -6.756 -0.878 20.973 1.00 89.38 73 PHE A N 1
ATOM 600 C CA . PHE A 1 73 ? -5.775 -0.422 20.002 1.00 89.38 73 PHE A CA 1
ATOM 601 C C . PHE A 1 73 ? -4.503 0.015 20.718 1.00 89.38 73 PHE A C 1
ATOM 603 O O . PHE A 1 73 ? -4.500 0.957 21.511 1.00 89.38 73 PHE A O 1
ATOM 610 N N . HIS A 1 74 ? -3.403 -0.678 20.436 1.00 82.94 74 HIS A N 1
ATOM 611 C CA . HIS A 1 74 ? -2.110 -0.376 21.040 1.00 82.94 74 HIS A CA 1
ATOM 612 C C . HIS A 1 74 ? -1.451 0.826 20.342 1.00 82.94 74 HIS A C 1
ATOM 614 O O . HIS A 1 74 ? -0.575 0.676 19.489 1.00 82.94 74 HIS A O 1
ATOM 620 N N . GLU A 1 75 ? -1.906 2.032 20.688 1.00 78.88 75 GLU A N 1
ATOM 621 C CA . GLU A 1 75 ? -1.462 3.300 20.086 1.00 78.88 75 GLU A CA 1
ATOM 622 C C . GLU A 1 75 ? -0.028 3.712 20.456 1.00 78.88 75 GLU A C 1
ATOM 624 O O . GLU A 1 75 ? 0.517 4.624 19.834 1.00 78.88 75 GLU A O 1
ATOM 629 N N . GLN A 1 76 ? 0.593 3.071 21.455 1.00 68.38 76 GLN A N 1
ATOM 630 C CA . GLN A 1 76 ? 1.897 3.504 21.964 1.00 68.38 76 GLN A CA 1
ATOM 631 C C . GLN A 1 76 ? 2.928 3.618 20.832 1.00 68.38 76 GLN A C 1
ATOM 633 O O . GLN A 1 76 ? 3.163 2.670 20.075 1.00 68.38 76 GLN A O 1
ATOM 638 N N . ASP A 1 77 ? 3.513 4.816 20.746 1.00 70.00 77 ASP A N 1
ATOM 639 C CA . ASP A 1 77 ? 4.598 5.209 19.847 1.00 70.00 77 ASP A CA 1
ATOM 640 C C . ASP A 1 77 ? 4.279 5.142 18.335 1.00 70.00 77 ASP A C 1
ATOM 642 O O . ASP A 1 77 ? 5.197 5.141 17.516 1.00 70.00 77 ASP A O 1
ATOM 646 N N . ARG A 1 78 ? 2.995 5.129 17.934 1.00 78.81 78 ARG A N 1
ATOM 647 C CA . ARG A 1 78 ? 2.585 5.116 16.515 1.00 78.81 78 ARG A CA 1
ATOM 648 C C . ARG A 1 78 ? 1.791 6.355 16.127 1.00 78.81 78 ARG A C 1
ATOM 650 O O . ARG A 1 78 ? 0.807 6.716 16.764 1.00 78.81 78 ARG A O 1
ATOM 657 N N . ILE A 1 79 ? 2.184 6.972 15.017 1.00 85.62 79 ILE A N 1
ATOM 658 C CA . ILE A 1 79 ? 1.441 8.072 14.403 1.00 85.62 79 ILE A CA 1
ATOM 659 C C . ILE A 1 79 ? 0.587 7.505 13.270 1.00 85.62 79 ILE A C 1
ATOM 661 O O . ILE A 1 79 ? 1.118 7.024 12.270 1.00 85.62 79 ILE A O 1
ATOM 665 N N . LEU A 1 80 ? -0.739 7.590 13.406 1.00 91.31 80 LEU A N 1
ATOM 666 C CA . LEU A 1 80 ? -1.652 7.112 12.370 1.00 91.31 80 LEU A CA 1
ATOM 667 C C . LEU A 1 80 ? -1.612 7.984 11.115 1.00 91.31 80 LEU A C 1
ATOM 669 O O . LEU A 1 80 ? -1.241 9.163 11.123 1.00 91.31 80 LEU A O 1
ATOM 673 N N . LEU A 1 81 ? -2.027 7.390 10.004 1.00 92.88 81 LEU A N 1
ATOM 674 C CA . LEU A 1 81 ? -2.108 8.083 8.731 1.00 92.88 81 LEU A CA 1
ATOM 675 C C . LEU A 1 81 ? -3.211 9.142 8.776 1.00 92.88 81 LEU A C 1
ATOM 677 O O . LEU A 1 81 ? -4.303 8.891 9.290 1.00 92.88 81 LEU A O 1
ATOM 681 N N . ARG A 1 82 ? -2.945 10.335 8.237 1.00 94.25 82 ARG A N 1
ATOM 682 C CA . ARG A 1 82 ? -3.983 11.365 8.134 1.00 94.25 82 ARG A CA 1
ATOM 683 C C . ARG A 1 82 ? -5.028 10.913 7.129 1.00 94.25 82 ARG A C 1
ATOM 685 O O . ARG A 1 82 ? -4.687 10.571 5.998 1.00 94.25 82 ARG A O 1
ATOM 692 N N . VAL A 1 83 ?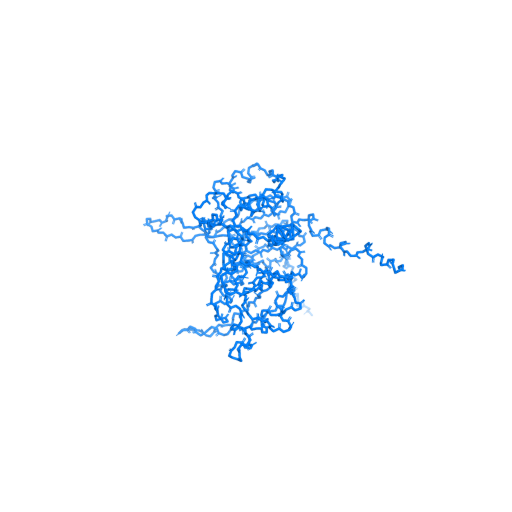 -6.298 10.949 7.524 1.00 94.75 83 VAL A N 1
ATOM 693 C CA . VAL A 1 83 ? -7.401 10.491 6.669 1.00 94.75 83 VAL A CA 1
ATOM 694 C C . VAL A 1 83 ? -7.393 11.211 5.315 1.00 94.75 83 VAL A C 1
ATOM 696 O O . VAL A 1 83 ? -7.404 10.554 4.278 1.00 94.75 83 VAL A O 1
ATOM 699 N N . ASN A 1 84 ? -7.218 12.536 5.310 1.00 92.56 84 ASN A N 1
ATOM 700 C CA . ASN A 1 84 ? -7.271 13.362 4.098 1.00 92.56 84 ASN A CA 1
ATOM 701 C C . ASN A 1 84 ? -6.126 13.100 3.101 1.00 92.56 84 ASN A C 1
ATOM 703 O O . ASN A 1 84 ? -6.260 13.439 1.927 1.00 92.56 84 ASN A O 1
ATOM 707 N N . ASP A 1 85 ? -5.041 12.440 3.516 1.00 92.31 85 ASP A N 1
ATOM 708 C CA . ASP A 1 85 ? -3.951 12.051 2.608 1.00 92.31 85 ASP A CA 1
ATOM 709 C C . ASP A 1 85 ? -4.331 10.829 1.747 1.00 92.31 85 ASP A C 1
ATOM 711 O O . ASP A 1 85 ? -3.625 10.464 0.795 1.00 92.31 85 ASP A O 1
ATOM 715 N N . ARG A 1 86 ? -5.434 10.148 2.094 1.00 93.38 86 ARG A N 1
ATOM 716 C CA . ARG A 1 86 ? -5.847 8.889 1.465 1.00 93.38 86 ARG A CA 1
ATOM 717 C C . ARG A 1 86 ? -7.312 8.816 1.096 1.00 93.38 86 ARG A C 1
ATOM 719 O O . ARG A 1 86 ? -7.596 8.383 -0.021 1.00 93.38 86 ARG A O 1
ATOM 726 N N . TRP A 1 87 ? -8.217 9.193 1.986 1.00 94.62 87 TRP A N 1
ATOM 727 C CA . TRP A 1 87 ? -9.647 8.980 1.825 1.00 94.62 87 TRP A CA 1
ATOM 728 C C . TRP A 1 87 ? -10.435 10.209 2.280 1.00 94.62 87 TRP A C 1
ATOM 730 O O . TRP A 1 87 ? -10.155 10.808 3.310 1.00 94.62 87 TRP A O 1
ATOM 740 N N . ASP A 1 88 ? -11.423 10.606 1.488 1.00 94.31 88 ASP A N 1
ATOM 741 C CA . ASP A 1 88 ? -12.311 11.714 1.821 1.00 94.31 88 ASP A CA 1
ATOM 742 C C . ASP A 1 88 ? -13.277 11.309 2.948 1.00 94.31 88 ASP A C 1
ATOM 744 O O . ASP A 1 88 ? -14.029 10.337 2.821 1.00 94.31 88 ASP A O 1
ATOM 748 N N . LYS A 1 89 ? -13.289 12.076 4.044 1.00 91.50 89 LYS A N 1
ATOM 749 C CA . LYS A 1 89 ? -14.134 11.802 5.215 1.00 91.50 89 LYS A CA 1
ATOM 750 C C . LYS A 1 89 ? -15.632 11.788 4.896 1.00 91.50 89 LYS A C 1
ATOM 752 O O . LYS A 1 89 ? -16.358 10.965 5.451 1.00 91.50 89 LYS A O 1
ATOM 757 N N . ASN A 1 90 ? -16.108 12.643 3.994 1.00 92.88 90 ASN A N 1
ATOM 758 C CA . ASN A 1 90 ? -17.515 12.650 3.594 1.00 92.88 90 ASN A CA 1
ATOM 759 C C . ASN A 1 90 ? -17.873 11.354 2.867 1.00 92.88 90 ASN A C 1
ATOM 761 O O . ASN A 1 90 ? -18.939 10.788 3.104 1.00 92.88 90 ASN A O 1
ATOM 765 N N . LYS A 1 91 ? -16.963 10.828 2.038 1.00 95.12 91 LYS A N 1
ATOM 766 C CA . LYS A 1 91 ? -17.164 9.524 1.391 1.00 95.12 91 LYS A CA 1
ATOM 767 C C . LYS A 1 91 ? -17.196 8.375 2.397 1.00 95.12 91 LYS A C 1
ATOM 769 O O . LYS A 1 91 ? -18.041 7.495 2.260 1.00 95.12 91 LYS A O 1
ATOM 774 N N . ILE A 1 92 ? -16.360 8.422 3.440 1.00 94.81 92 ILE A N 1
ATOM 775 C CA . ILE A 1 92 ? -16.398 7.452 4.549 1.00 94.81 92 ILE A CA 1
ATOM 776 C C . ILE A 1 92 ? -17.777 7.453 5.220 1.00 94.81 92 ILE A C 1
ATOM 778 O O . ILE A 1 92 ? -18.404 6.402 5.354 1.00 94.81 92 ILE A O 1
ATOM 782 N N . VAL A 1 93 ? -18.267 8.630 5.623 1.00 92.38 93 VAL A N 1
ATOM 783 C CA . VAL A 1 93 ? -19.565 8.776 6.306 1.00 92.38 93 VAL A CA 1
ATOM 784 C C . VAL A 1 93 ? -20.718 8.305 5.412 1.00 92.38 93 VAL A C 1
ATOM 786 O O . VAL A 1 93 ? -21.584 7.546 5.859 1.00 92.38 93 VAL A O 1
ATOM 789 N N . ASN A 1 94 ? -20.696 8.686 4.133 1.00 93.38 94 ASN A N 1
ATOM 790 C CA . ASN A 1 94 ? -21.691 8.252 3.155 1.00 93.38 94 ASN A CA 1
ATOM 791 C C . ASN A 1 94 ? -21.682 6.729 2.974 1.00 93.38 94 ASN A C 1
ATOM 793 O O . ASN A 1 94 ? -22.743 6.109 2.967 1.00 93.38 94 ASN A O 1
ATOM 797 N N . PHE A 1 95 ? -20.503 6.109 2.889 1.00 94.06 95 PHE A N 1
ATOM 798 C CA . PHE A 1 95 ? -20.370 4.658 2.762 1.00 94.06 95 PHE A CA 1
ATOM 799 C C . PHE A 1 95 ? -20.873 3.901 3.998 1.00 94.06 95 PHE A C 1
ATOM 801 O O . PHE A 1 95 ? -21.530 2.873 3.871 1.00 94.06 95 PHE A O 1
ATOM 808 N N . ILE A 1 96 ? -20.605 4.391 5.208 1.00 91.44 96 ILE A N 1
ATOM 809 C CA . ILE A 1 96 ? -21.086 3.728 6.433 1.00 91.44 96 ILE A CA 1
ATOM 810 C C . ILE A 1 96 ? -22.615 3.738 6.504 1.00 91.44 96 ILE A C 1
ATOM 812 O O . ILE A 1 96 ? -23.221 2.790 7.014 1.00 91.44 96 ILE A O 1
ATOM 816 N N . THR A 1 97 ? -23.229 4.783 5.948 1.00 89.62 97 THR A N 1
ATOM 817 C CA . THR A 1 97 ? -24.683 4.906 5.824 1.00 89.62 97 THR A CA 1
ATOM 818 C C . THR A 1 97 ? -25.226 4.012 4.703 1.00 89.62 97 THR A C 1
ATOM 820 O O . THR A 1 97 ? -26.221 3.321 4.909 1.00 89.62 97 THR A O 1
ATOM 823 N N . ASN A 1 98 ? -24.551 3.967 3.547 1.00 88.50 98 ASN A N 1
ATOM 824 C CA . ASN A 1 98 ? -24.891 3.112 2.409 1.00 88.50 98 ASN A CA 1
ATOM 825 C C . ASN A 1 98 ? -23.726 2.177 2.022 1.00 88.50 98 ASN A C 1
ATOM 827 O O . ASN A 1 98 ? -22.850 2.525 1.222 1.00 88.50 98 ASN A O 1
ATOM 831 N N . LYS A 1 99 ? -23.738 0.965 2.590 1.00 88.31 99 LYS A N 1
ATOM 832 C CA . LYS A 1 99 ? -22.635 -0.016 2.573 1.00 88.31 99 LYS A CA 1
ATOM 833 C C . LYS A 1 99 ? -22.524 -0.806 1.263 1.00 88.31 99 LYS A C 1
ATOM 835 O O . LYS A 1 99 ? -22.283 -2.012 1.267 1.00 88.31 99 LYS A O 1
ATOM 840 N N . GLU A 1 100 ? -22.704 -0.149 0.125 1.00 87.94 100 GLU A N 1
ATOM 841 C CA . GLU A 1 100 ? -22.630 -0.812 -1.175 1.00 87.94 100 GLU A CA 1
ATOM 842 C C . GLU A 1 100 ? -21.176 -1.123 -1.575 1.00 87.94 100 GLU A C 1
ATOM 844 O O . GLU A 1 100 ? -20.328 -0.217 -1.566 1.00 87.94 100 GLU A O 1
ATOM 849 N N . PRO A 1 101 ? -20.864 -2.371 -1.980 1.00 89.25 101 PRO A N 1
ATOM 850 C CA . PRO A 1 101 ? -19.566 -2.705 -2.552 1.00 89.25 101 PRO A CA 1
ATOM 851 C C . PRO A 1 101 ? -19.427 -2.098 -3.960 1.00 89.25 101 PRO A C 1
ATOM 853 O O . PRO A 1 101 ? -20.407 -2.048 -4.710 1.00 89.25 101 PRO A O 1
ATOM 856 N N . PRO A 1 102 ? -18.220 -1.674 -4.371 1.00 93.56 102 PRO A N 1
ATOM 857 C CA . PRO A 1 102 ? -18.004 -1.203 -5.734 1.00 93.56 102 PRO A CA 1
ATOM 858 C C . PRO A 1 102 ? -18.149 -2.352 -6.743 1.00 93.56 102 PRO A C 1
ATOM 860 O O . PRO A 1 102 ? -17.880 -3.516 -6.436 1.00 93.56 102 PRO A O 1
ATOM 863 N N . LYS A 1 103 ? -18.526 -2.008 -7.976 1.00 93.50 103 LYS A N 1
ATOM 864 C CA . LYS A 1 103 ? -18.603 -2.928 -9.119 1.00 93.50 103 LYS A CA 1
ATOM 865 C C . LYS A 1 103 ? -17.520 -2.571 -10.135 1.00 93.50 103 LYS A C 1
ATOM 867 O O . LYS A 1 103 ? -17.079 -1.429 -10.178 1.00 93.50 103 LYS A O 1
ATOM 872 N N . GLU A 1 104 ? -17.072 -3.560 -10.908 1.00 95.31 104 GLU A N 1
ATOM 873 C CA . GLU A 1 104 ? -16.160 -3.390 -12.060 1.00 95.31 104 GLU A CA 1
ATOM 874 C C . GLU A 1 104 ? -14.785 -2.750 -11.768 1.00 95.31 104 GLU A C 1
ATOM 876 O O . GLU A 1 104 ? -14.017 -2.477 -12.690 1.00 95.31 104 GLU A O 1
ATOM 881 N N . LEU A 1 105 ? -14.416 -2.599 -10.491 1.00 97.50 105 LEU A N 1
ATOM 882 C CA . LEU A 1 105 ? -13.206 -1.891 -10.056 1.00 97.50 105 LEU A CA 1
ATOM 883 C C . LEU A 1 105 ? -11.913 -2.430 -10.689 1.00 97.50 105 LEU A C 1
ATOM 885 O O . LEU A 1 105 ? -11.006 -1.663 -11.001 1.00 97.50 105 LEU A O 1
ATOM 889 N N . TYR A 1 106 ? -11.834 -3.744 -10.922 1.00 98.44 106 TYR A N 1
ATOM 890 C CA . TYR A 1 106 ? -10.705 -4.354 -11.626 1.00 98.44 106 TYR A CA 1
ATOM 891 C C . TYR A 1 106 ? -10.520 -3.751 -13.025 1.00 98.44 106 TYR A C 1
ATOM 893 O O . TYR A 1 106 ? -9.428 -3.303 -13.372 1.00 98.44 106 TYR A O 1
ATOM 901 N N . GLN A 1 107 ? -11.588 -3.701 -13.827 1.00 98.38 107 GLN A N 1
ATOM 902 C CA . GLN A 1 107 ? -11.503 -3.162 -15.184 1.00 98.38 107 GLN A CA 1
ATOM 903 C C . GLN A 1 107 ? -11.241 -1.659 -15.161 1.00 98.38 107 GLN A C 1
ATOM 905 O O . GLN A 1 107 ? -10.411 -1.180 -15.927 1.00 98.38 107 GLN A O 1
ATOM 910 N N . GLU A 1 108 ? -11.866 -0.930 -14.239 1.00 98.38 108 GLU A N 1
ATOM 911 C CA . GLU A 1 108 ? -11.665 0.511 -14.092 1.00 98.38 108 GLU A CA 1
ATOM 912 C C . GLU A 1 108 ? -10.199 0.866 -13.788 1.00 98.38 108 GLU A C 1
ATOM 914 O O . GLU A 1 108 ? -9.603 1.694 -14.481 1.00 98.38 108 GLU A O 1
ATOM 919 N N . ILE A 1 109 ? -9.573 0.185 -12.820 1.00 98.50 109 ILE A N 1
ATOM 920 C CA . ILE A 1 109 ? -8.147 0.364 -12.504 1.00 98.50 109 ILE A CA 1
ATOM 921 C C . ILE A 1 109 ? -7.289 -0.032 -13.708 1.00 98.50 109 ILE A C 1
ATOM 923 O O . ILE A 1 109 ? -6.397 0.721 -14.102 1.00 98.50 109 ILE A O 1
ATOM 927 N N . LYS A 1 110 ? -7.568 -1.192 -14.320 1.00 98.44 110 LYS A N 1
ATOM 928 C CA . LYS A 1 110 ? -6.809 -1.697 -15.472 1.00 98.44 110 LYS A CA 1
ATOM 929 C C . LYS A 1 110 ? -6.796 -0.696 -16.628 1.00 98.44 110 LYS A C 1
ATOM 931 O O . LYS A 1 110 ? -5.729 -0.420 -17.172 1.00 98.44 110 LYS A O 1
ATOM 936 N N . GLN A 1 111 ? -7.955 -0.145 -16.988 1.00 98.00 111 GLN A N 1
ATOM 937 C CA . GLN A 1 111 ? -8.064 0.838 -18.067 1.00 98.00 111 GLN A CA 1
ATOM 938 C C . GLN A 1 111 ? -7.438 2.174 -17.683 1.00 98.00 111 GLN A C 1
ATOM 940 O O . GLN A 1 111 ? -6.728 2.763 -18.492 1.00 98.00 111 GLN A O 1
ATOM 945 N N . THR A 1 112 ? -7.612 2.615 -16.435 1.00 98.00 112 THR A N 1
ATOM 946 C CA . THR A 1 112 ? -6.979 3.846 -15.951 1.00 98.00 112 THR A CA 1
ATOM 947 C C . THR A 1 112 ? -5.463 3.777 -16.104 1.00 98.00 112 THR A C 1
ATOM 949 O O . THR A 1 112 ? -4.870 4.697 -16.657 1.00 98.00 112 THR A O 1
ATOM 952 N N . MET A 1 113 ? -4.821 2.674 -15.701 1.00 97.12 113 MET A N 1
ATOM 953 C CA . MET A 1 113 ? -3.361 2.535 -15.803 1.00 97.12 113 MET A CA 1
ATOM 954 C C . MET A 1 113 ? -2.834 2.692 -17.235 1.00 97.12 113 MET A C 1
ATOM 956 O O . MET A 1 113 ? -1.764 3.275 -17.419 1.00 97.12 113 MET A O 1
ATOM 960 N N . LYS A 1 114 ? -3.580 2.238 -18.252 1.00 96.94 114 LYS A N 1
ATOM 961 C CA . LYS A 1 114 ? -3.182 2.361 -19.667 1.00 96.94 114 LYS A CA 1
ATOM 962 C C . LYS A 1 114 ? -3.036 3.806 -20.141 1.00 96.94 114 LYS A C 1
ATOM 964 O O . LYS A 1 114 ? -2.370 4.042 -21.142 1.00 96.94 114 LYS A O 1
ATOM 969 N N . ASN A 1 115 ? -3.605 4.770 -19.420 1.00 96.81 115 ASN A N 1
ATOM 970 C CA . ASN A 1 115 ? -3.461 6.191 -19.734 1.00 96.81 115 ASN A CA 1
ATOM 971 C C . ASN A 1 115 ? -2.144 6.788 -19.209 1.00 96.81 115 ASN A C 1
ATOM 973 O O . ASN A 1 115 ? -1.724 7.846 -19.674 1.00 96.81 115 ASN A O 1
ATOM 977 N N . TYR A 1 116 ? -1.472 6.113 -18.269 1.00 97.62 116 TYR A N 1
ATOM 978 C CA . TYR A 1 116 ? -0.313 6.660 -17.551 1.00 97.62 116 TYR A CA 1
ATOM 979 C C . TYR A 1 116 ? 0.974 5.854 -17.742 1.00 97.62 116 TYR A C 1
ATOM 981 O O . TYR A 1 116 ? 2.065 6.413 -17.578 1.00 97.62 116 TYR A O 1
ATOM 989 N N . ILE A 1 117 ? 0.873 4.560 -18.072 1.00 96.94 117 ILE A N 1
ATOM 990 C CA . ILE A 1 117 ? 2.029 3.670 -18.196 1.00 96.94 117 ILE A CA 1
ATOM 991 C C . ILE A 1 117 ? 1.878 2.659 -19.340 1.00 96.94 117 ILE A C 1
ATOM 993 O O . ILE A 1 117 ? 0.792 2.130 -19.593 1.00 96.94 117 ILE A O 1
ATOM 997 N N . GLU A 1 118 ? 2.999 2.359 -19.997 1.00 96.94 118 GLU A N 1
ATOM 998 C CA . GLU A 1 118 ? 3.114 1.324 -21.025 1.00 96.94 118 GLU A CA 1
ATOM 999 C C . GLU A 1 118 ? 3.738 0.048 -20.456 1.00 96.94 118 GLU A C 1
ATOM 1001 O O . GLU A 1 118 ? 4.836 0.085 -19.896 1.00 96.94 118 GLU A O 1
ATOM 1006 N N . PHE A 1 119 ? 3.078 -1.089 -20.664 1.00 96.12 119 PHE A N 1
ATOM 1007 C CA . PHE A 1 119 ? 3.674 -2.409 -20.479 1.00 96.12 119 PHE A CA 1
ATOM 1008 C C . PHE A 1 119 ? 3.709 -3.166 -21.802 1.00 96.12 119 PHE A C 1
ATOM 1010 O O . PHE A 1 119 ? 2.800 -3.064 -22.619 1.00 96.12 119 PHE A O 1
ATOM 1017 N N . GLN A 1 120 ? 4.741 -3.991 -21.981 1.00 90.00 120 GLN A N 1
ATOM 1018 C CA . GLN A 1 120 ? 4.976 -4.730 -23.228 1.00 90.00 120 GLN A CA 1
ATOM 1019 C C . GLN A 1 120 ? 3.963 -5.855 -23.475 1.00 90.00 120 GLN A C 1
ATOM 1021 O O . GLN A 1 120 ? 3.834 -6.353 -24.589 1.00 90.00 120 GLN A O 1
ATOM 1026 N N . ARG A 1 121 ? 3.255 -6.296 -22.429 1.00 93.69 121 ARG A N 1
ATOM 1027 C CA . ARG A 1 121 ? 2.276 -7.382 -22.501 1.00 93.69 121 ARG A CA 1
ATOM 1028 C C . ARG A 1 121 ? 0.999 -6.968 -21.794 1.00 93.69 121 ARG A C 1
ATOM 1030 O O . ARG A 1 121 ? 1.035 -6.576 -20.631 1.00 93.69 121 ARG A O 1
ATOM 1037 N N . GLU A 1 122 ? -0.136 -7.168 -22.456 1.00 94.19 122 GLU A N 1
ATOM 1038 C CA . GLU A 1 122 ? -1.465 -6.862 -21.907 1.00 94.19 122 GLU A CA 1
ATOM 1039 C C . GLU A 1 122 ? -1.741 -7.583 -20.573 1.00 94.19 122 GLU A C 1
ATOM 1041 O O . GLU A 1 122 ? -2.387 -7.039 -19.677 1.00 94.19 122 GLU A O 1
ATOM 1046 N N . ALA A 1 123 ? -1.195 -8.793 -20.408 1.00 96.50 123 ALA A N 1
ATOM 1047 C CA . ALA A 1 123 ? -1.300 -9.570 -19.174 1.00 96.50 123 ALA A CA 1
ATOM 1048 C C . ALA A 1 123 ? -0.678 -8.860 -17.956 1.00 96.50 123 ALA A C 1
ATOM 1050 O O . ALA A 1 123 ? -1.172 -9.033 -16.843 1.00 96.50 123 ALA A O 1
ATOM 1051 N N . ILE A 1 124 ? 0.353 -8.025 -18.155 1.00 97.88 124 ILE A N 1
ATOM 1052 C CA . ILE A 1 124 ? 1.001 -7.284 -17.063 1.00 97.88 124 ILE A CA 1
ATOM 1053 C C . ILE A 1 124 ? 0.012 -6.302 -16.440 1.00 97.88 124 ILE A C 1
ATOM 1055 O O . ILE A 1 124 ? -0.099 -6.271 -15.220 1.00 97.88 124 ILE A O 1
ATOM 1059 N N . TYR A 1 125 ? -0.782 -5.581 -17.240 1.00 98.38 125 TYR A N 1
ATOM 1060 C CA . TYR A 1 125 ? -1.834 -4.718 -16.694 1.00 98.38 125 TYR A CA 1
ATOM 1061 C C . TYR A 1 125 ? -2.778 -5.503 -15.782 1.00 98.38 125 TYR A C 1
ATOM 1063 O O . TYR A 1 125 ? -3.129 -5.023 -14.713 1.00 98.38 125 TYR A O 1
ATOM 1071 N N . GLY A 1 126 ? -3.143 -6.728 -16.168 1.00 98.31 126 GLY A N 1
ATOM 1072 C CA . GLY A 1 126 ? -4.016 -7.569 -15.355 1.00 98.31 126 GLY A CA 1
ATOM 1073 C C . GLY A 1 126 ? -3.390 -8.022 -14.031 1.00 98.31 126 GLY A C 1
ATOM 1074 O O . GLY A 1 126 ? -4.062 -7.980 -12.999 1.00 98.31 126 GLY A O 1
ATOM 1075 N N . ILE A 1 127 ? -2.111 -8.415 -14.051 1.00 98.19 127 ILE A N 1
ATOM 1076 C CA . ILE A 1 127 ? -1.352 -8.801 -12.850 1.00 98.19 127 ILE A CA 1
ATOM 1077 C C . ILE A 1 127 ? -1.193 -7.603 -11.913 1.00 98.19 127 ILE A C 1
ATOM 1079 O O . ILE A 1 127 ? -1.454 -7.724 -10.721 1.00 98.19 127 ILE A O 1
ATOM 1083 N N . ILE A 1 128 ? -0.821 -6.436 -12.443 1.00 98.62 128 ILE A N 1
ATOM 1084 C CA . ILE A 1 128 ? -0.633 -5.224 -11.641 1.00 98.62 128 ILE A CA 1
ATOM 1085 C C . ILE A 1 128 ? -1.956 -4.741 -11.047 1.00 98.62 128 ILE A C 1
ATOM 1087 O O . ILE A 1 128 ? -1.991 -4.387 -9.873 1.00 98.62 128 ILE A O 1
ATOM 1091 N N . THR A 1 129 ? -3.060 -4.788 -11.796 1.00 98.81 129 THR A N 1
ATOM 1092 C CA . THR A 1 129 ? -4.389 -4.486 -11.247 1.00 98.81 129 THR A CA 1
ATOM 1093 C C . THR A 1 129 ? -4.730 -5.413 -10.081 1.00 98.81 129 THR A C 1
ATOM 1095 O O . THR A 1 129 ? -5.175 -4.941 -9.035 1.00 98.81 129 THR A O 1
ATOM 1098 N N . ALA A 1 130 ? -4.513 -6.724 -10.240 1.00 98.50 130 ALA A N 1
ATOM 1099 C CA . ALA A 1 130 ? -4.753 -7.690 -9.171 1.00 98.50 130 ALA A CA 1
ATOM 1100 C C . ALA A 1 130 ? -3.855 -7.415 -7.959 1.00 98.50 130 ALA A C 1
ATOM 1102 O O . ALA A 1 130 ? -4.340 -7.433 -6.833 1.00 98.50 130 ALA A O 1
ATOM 1103 N N . TRP A 1 131 ? -2.578 -7.097 -8.188 1.00 98.75 131 TRP A N 1
ATOM 1104 C CA . TRP A 1 131 ? -1.619 -6.759 -7.140 1.00 98.75 131 TRP A CA 1
ATOM 1105 C C . TRP A 1 131 ? -2.033 -5.500 -6.366 1.00 98.75 131 TRP A C 1
ATOM 1107 O O . TRP A 1 131 ? -2.064 -5.533 -5.139 1.00 98.75 131 TRP A O 1
ATOM 1117 N N . ILE A 1 132 ? -2.441 -4.427 -7.059 1.00 98.88 132 ILE A N 1
ATOM 1118 C CA . ILE A 1 132 ? -2.959 -3.188 -6.451 1.00 98.88 132 ILE A CA 1
ATOM 1119 C C . ILE A 1 132 ? -4.156 -3.499 -5.554 1.00 98.88 132 ILE A C 1
ATOM 1121 O O . ILE A 1 132 ? -4.157 -3.108 -4.390 1.00 98.88 132 ILE A O 1
ATOM 1125 N N . ILE A 1 133 ? -5.151 -4.238 -6.053 1.00 98.75 133 ILE A N 1
ATOM 1126 C CA . ILE A 1 133 ? -6.318 -4.623 -5.246 1.00 98.75 133 ILE A CA 1
ATOM 1127 C C . ILE A 1 133 ? -5.872 -5.471 -4.052 1.00 98.75 133 ILE A C 1
ATOM 1129 O O . ILE A 1 133 ? -6.263 -5.195 -2.921 1.00 98.75 133 ILE A O 1
ATOM 1133 N N . ALA A 1 134 ? -5.005 -6.458 -4.280 1.00 98.50 134 ALA A N 1
ATOM 1134 C CA . ALA A 1 134 ? -4.499 -7.344 -3.240 1.00 98.50 134 ALA A CA 1
ATOM 1135 C C . ALA A 1 134 ? -3.753 -6.586 -2.132 1.00 98.50 134 ALA A C 1
ATOM 1137 O O . ALA A 1 134 ? -3.822 -7.015 -0.982 1.00 98.50 134 ALA A O 1
ATOM 1138 N N . THR A 1 135 ? -3.110 -5.442 -2.418 1.00 98.69 135 THR A N 1
ATOM 1139 C CA . THR A 1 135 ? -2.457 -4.630 -1.373 1.00 98.69 135 THR A CA 1
ATOM 1140 C C . THR A 1 135 ? -3.425 -4.194 -0.273 1.00 98.69 135 THR A C 1
ATOM 1142 O O . THR A 1 135 ? -3.025 -4.119 0.886 1.00 98.69 135 THR A O 1
ATOM 1145 N N . TYR A 1 136 ? -4.706 -3.977 -0.590 1.00 98.62 136 TYR A N 1
ATOM 1146 C CA . TYR A 1 136 ? -5.729 -3.635 0.403 1.00 98.62 136 TYR A CA 1
ATOM 1147 C C . TYR A 1 136 ? -6.085 -4.824 1.291 1.00 98.62 136 TYR A C 1
ATOM 1149 O O . TYR A 1 136 ? -6.462 -4.629 2.434 1.00 98.62 136 TYR A O 1
ATOM 1157 N N . PHE A 1 137 ? -5.924 -6.047 0.792 1.00 98.25 137 PHE A N 1
ATOM 1158 C CA . PHE A 1 137 ? -6.252 -7.284 1.496 1.00 98.25 137 PHE A CA 1
ATOM 1159 C C . PHE A 1 137 ? -5.029 -7.987 2.084 1.00 98.25 137 PHE A C 1
ATOM 1161 O O . PHE A 1 137 ? -5.162 -9.107 2.559 1.00 98.25 137 PHE A O 1
ATOM 1168 N N . HIS A 1 138 ? -3.838 -7.382 2.068 1.00 96.88 138 HIS A N 1
ATOM 1169 C CA . HIS A 1 138 ? -2.596 -8.100 2.379 1.00 96.88 138 HIS A CA 1
ATOM 1170 C C . HIS A 1 138 ? -2.590 -8.778 3.762 1.00 96.88 138 HIS A C 1
ATOM 1172 O O . HIS A 1 138 ? -1.999 -9.841 3.912 1.00 96.88 138 HIS A O 1
ATOM 1178 N N . ARG A 1 139 ? -3.301 -8.223 4.756 1.00 95.44 139 ARG A N 1
ATOM 1179 C CA . ARG A 1 139 ? -3.462 -8.823 6.097 1.00 95.44 139 ARG A CA 1
ATOM 1180 C C . ARG A 1 139 ? -4.399 -10.034 6.140 1.00 95.44 139 ARG A C 1
ATOM 1182 O O . ARG A 1 139 ? -4.456 -10.720 7.153 1.00 95.44 139 ARG A O 1
ATOM 1189 N N . CYS A 1 140 ? -5.123 -10.308 5.060 1.00 96.00 140 CYS A N 1
ATOM 1190 C CA . CYS A 1 140 ? -5.916 -11.524 4.887 1.00 96.00 140 CYS A CA 1
ATOM 1191 C C . CYS A 1 140 ? -5.065 -12.715 4.416 1.00 96.00 140 CYS A C 1
ATOM 1193 O O . CYS A 1 140 ? -5.546 -13.845 4.460 1.00 96.00 140 CYS A O 1
ATOM 1195 N N . PHE A 1 141 ? -3.830 -12.479 3.960 1.00 94.75 141 PHE A N 1
ATOM 1196 C CA . PHE A 1 141 ? -2.958 -13.501 3.383 1.00 94.75 141 PHE A CA 1
ATOM 1197 C C . PHE A 1 141 ? -1.804 -13.845 4.322 1.00 94.75 141 PHE A C 1
ATOM 1199 O O . PHE A 1 141 ? -1.285 -12.975 5.014 1.00 94.75 141 PHE A O 1
ATOM 1206 N N . HIS A 1 142 ? -1.347 -15.099 4.297 1.00 93.12 142 HIS A N 1
ATOM 1207 C CA . HIS A 1 142 ? -0.145 -15.503 5.030 1.00 93.12 142 HIS A CA 1
ATOM 1208 C C . HIS A 1 142 ? 1.134 -14.976 4.367 1.00 93.12 142 HIS A C 1
ATOM 1210 O O . HIS A 1 142 ? 2.096 -14.674 5.066 1.00 93.12 142 HIS A O 1
ATOM 1216 N N . ALA A 1 143 ? 1.137 -14.855 3.035 1.00 94.12 143 ALA A N 1
ATOM 1217 C CA . ALA A 1 143 ? 2.253 -14.339 2.252 1.00 94.12 143 ALA A CA 1
ATOM 1218 C C . ALA A 1 143 ? 1.777 -13.340 1.191 1.00 94.12 143 ALA A C 1
ATOM 1220 O O . ALA A 1 143 ? 0.662 -13.459 0.679 1.00 94.12 143 ALA A O 1
ATOM 1221 N N . PHE A 1 144 ? 2.635 -12.388 0.826 1.00 96.44 144 PHE A N 1
ATOM 1222 C CA . PHE A 1 144 ? 2.358 -11.391 -0.201 1.00 96.44 144 PHE A CA 1
ATOM 1223 C C . PHE A 1 144 ? 3.551 -11.245 -1.160 1.00 96.44 144 PHE A C 1
ATOM 1225 O O . PHE A 1 144 ? 4.647 -10.920 -0.702 1.00 96.44 144 PHE A O 1
ATOM 1232 N N . PRO A 1 145 ? 3.373 -11.453 -2.479 1.00 97.06 145 PRO A N 1
ATOM 1233 C CA . PRO A 1 145 ? 4.465 -11.321 -3.435 1.00 97.06 145 PRO A CA 1
ATOM 1234 C C . PRO A 1 145 ? 4.846 -9.853 -3.647 1.00 97.06 145 PRO A C 1
ATOM 1236 O O . PRO A 1 145 ? 3.990 -8.971 -3.773 1.00 97.06 145 PRO A O 1
ATOM 1239 N N . PHE A 1 146 ? 6.140 -9.584 -3.745 1.00 98.31 146 PHE A N 1
ATOM 1240 C CA . PHE A 1 146 ? 6.656 -8.257 -4.065 1.00 98.31 146 PHE A CA 1
ATOM 1241 C C . PHE A 1 146 ? 6.661 -8.014 -5.577 1.00 98.31 146 PHE A C 1
ATOM 1243 O O . PHE A 1 146 ? 6.455 -8.931 -6.370 1.00 98.31 146 PHE A O 1
ATOM 1250 N N . LEU A 1 147 ? 6.914 -6.777 -5.996 1.00 98.69 147 LEU A N 1
ATOM 1251 C CA . LEU A 1 147 ? 7.203 -6.447 -7.391 1.00 98.69 147 LEU A CA 1
ATOM 1252 C C . LEU A 1 147 ? 8.678 -6.089 -7.549 1.00 98.69 147 LEU A C 1
ATOM 1254 O O . LEU A 1 147 ? 9.188 -5.232 -6.829 1.00 98.69 147 LEU A O 1
ATOM 1258 N N . PHE A 1 148 ? 9.334 -6.669 -8.548 1.00 98.50 148 PHE A N 1
ATOM 1259 C CA . PHE A 1 148 ? 10.642 -6.215 -9.010 1.00 98.50 148 PHE A CA 1
ATOM 1260 C C . PHE A 1 148 ? 10.473 -5.515 -10.354 1.00 98.50 148 PHE A C 1
ATOM 1262 O O . PHE A 1 148 ? 10.229 -6.140 -11.378 1.00 98.50 148 PHE A O 1
ATOM 1269 N N . ILE A 1 149 ? 10.582 -4.192 -10.349 1.00 98.38 149 ILE A N 1
ATOM 1270 C CA . ILE A 1 149 ? 10.443 -3.355 -11.534 1.00 98.38 149 ILE A CA 1
ATOM 1271 C C . ILE A 1 149 ? 11.842 -3.126 -12.105 1.00 98.38 149 ILE A C 1
ATOM 1273 O O . ILE A 1 149 ? 12.599 -2.274 -11.629 1.00 98.38 149 ILE A O 1
ATOM 1277 N N . TYR A 1 150 ? 12.190 -3.890 -13.134 1.00 98.00 150 TYR A N 1
ATOM 1278 C CA . TYR A 1 150 ? 13.532 -3.917 -13.705 1.00 98.00 150 TYR A CA 1
ATOM 1279 C C . TYR A 1 150 ? 13.604 -3.179 -15.041 1.00 98.00 150 TYR A C 1
ATOM 1281 O O . TYR A 1 150 ? 12.661 -3.184 -15.824 1.00 98.00 150 TYR A O 1
ATOM 1289 N N . GLY A 1 151 ? 14.729 -2.533 -15.343 1.00 96.88 151 GLY A N 1
ATOM 1290 C CA . GLY A 1 151 ? 14.973 -1.977 -16.675 1.00 96.88 151 GLY A CA 1
ATOM 1291 C C . GLY A 1 151 ? 15.994 -0.848 -16.690 1.00 96.88 151 GLY A C 1
ATOM 1292 O O . GLY A 1 151 ? 16.389 -0.321 -15.651 1.00 96.88 151 GLY A O 1
ATOM 1293 N N . LYS A 1 152 ? 16.404 -0.412 -17.883 1.00 96.50 152 LYS A N 1
ATOM 1294 C CA . LYS A 1 152 ? 17.404 0.660 -18.052 1.00 96.50 152 LYS A CA 1
ATOM 1295 C C . LYS A 1 152 ? 16.898 2.023 -17.552 1.00 96.50 152 LYS A C 1
ATOM 1297 O O . LYS A 1 152 ? 15.715 2.216 -17.270 1.00 96.50 152 LYS A O 1
ATOM 1302 N N . LYS A 1 153 ? 17.795 3.004 -17.404 1.00 94.38 153 LYS A N 1
ATOM 1303 C CA . LYS A 1 153 ? 17.392 4.396 -17.120 1.00 94.38 153 LYS A CA 1
ATOM 1304 C C . LYS A 1 153 ? 16.381 4.874 -18.175 1.00 94.38 153 LYS A C 1
ATOM 1306 O O . LYS A 1 153 ? 16.455 4.453 -19.324 1.00 94.38 153 LYS A O 1
ATOM 1311 N N . GLN A 1 154 ? 15.442 5.731 -17.766 1.00 92.69 154 GLN A N 1
ATOM 1312 C CA . GLN A 1 154 ? 14.379 6.279 -18.629 1.00 92.69 154 GLN A CA 1
ATOM 1313 C C . GLN A 1 154 ? 13.363 5.248 -19.174 1.00 92.69 154 GLN A C 1
ATOM 1315 O O . GLN A 1 154 ? 12.622 5.553 -20.102 1.00 92.69 154 GLN A O 1
ATOM 1320 N N . SER A 1 155 ? 13.259 4.056 -18.573 1.00 95.81 155 SER A N 1
ATOM 1321 C CA . SER A 1 155 ? 12.219 3.066 -18.913 1.00 95.81 155 SER A CA 1
ATOM 1322 C C . SER A 1 155 ? 10.879 3.258 -18.182 1.00 95.81 155 SER A C 1
ATOM 1324 O O . SER A 1 155 ? 10.021 2.391 -18.240 1.00 95.81 155 SER A O 1
ATOM 1326 N N . GLY A 1 156 ? 10.688 4.359 -17.447 1.00 95.81 156 GLY A N 1
ATOM 1327 C CA . GLY A 1 156 ? 9.422 4.642 -16.753 1.00 95.81 156 GLY A CA 1
ATOM 1328 C C . GLY A 1 156 ? 9.242 3.995 -15.371 1.00 95.81 156 GLY A C 1
ATOM 1329 O O . GLY A 1 156 ? 8.175 4.146 -14.789 1.00 95.81 156 GLY A O 1
ATOM 1330 N N . LYS A 1 157 ? 10.264 3.343 -14.793 1.00 97.25 157 LYS A N 1
ATOM 1331 C CA . LYS A 1 157 ? 10.161 2.685 -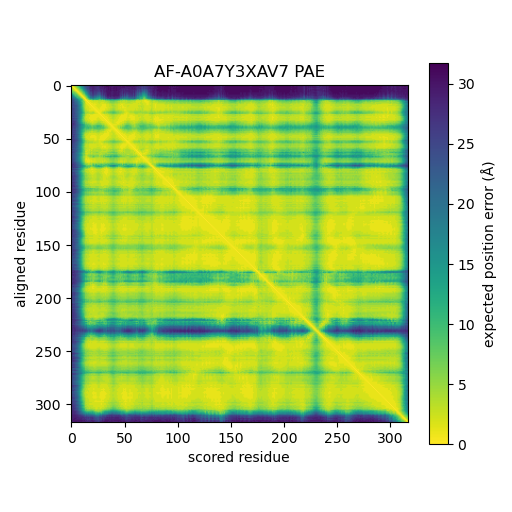13.468 1.00 97.25 157 LYS A CA 1
ATOM 1332 C C . LYS A 1 157 ? 9.697 3.606 -12.341 1.00 97.25 157 LYS A C 1
ATOM 1334 O O . LYS A 1 157 ? 8.752 3.276 -11.637 1.00 97.25 157 LYS A O 1
ATOM 1339 N N . SER A 1 158 ? 10.325 4.775 -12.193 1.00 96.38 158 SER A N 1
ATOM 1340 C CA . SER A 1 158 ? 9.947 5.730 -11.144 1.00 96.38 158 SER A CA 1
ATOM 1341 C C . SER A 1 158 ? 8.503 6.203 -11.318 1.00 96.38 158 SER A C 1
ATOM 1343 O O . SER A 1 158 ? 7.785 6.259 -10.327 1.00 96.38 158 SER A O 1
ATOM 1345 N N . ARG A 1 159 ? 8.067 6.435 -12.566 1.00 97.19 159 ARG A N 1
ATOM 1346 C CA . ARG A 1 159 ? 6.678 6.777 -12.911 1.00 97.19 159 ARG A CA 1
ATOM 1347 C C . ARG A 1 159 ? 5.715 5.638 -12.577 1.00 97.19 159 ARG A C 1
ATOM 1349 O O . ARG A 1 159 ? 4.616 5.894 -12.100 1.00 97.19 159 ARG A O 1
ATOM 1356 N N . PHE A 1 160 ? 6.109 4.387 -12.812 1.00 98.44 160 PHE A N 1
ATOM 1357 C CA . PHE A 1 160 ? 5.290 3.248 -12.416 1.00 98.44 160 PHE A CA 1
ATOM 1358 C C . PHE A 1 160 ? 5.161 3.163 -10.887 1.00 98.44 160 PHE A C 1
ATOM 1360 O O . PHE A 1 160 ? 4.054 2.985 -10.388 1.00 98.44 160 PHE A O 1
ATOM 1367 N N . LEU A 1 161 ? 6.240 3.406 -10.133 1.00 98.50 161 LEU A N 1
ATOM 1368 C CA . LEU A 1 161 ? 6.143 3.558 -8.677 1.00 98.50 161 LEU A CA 1
ATOM 1369 C C . LEU A 1 161 ? 5.228 4.722 -8.269 1.00 98.50 161 LEU A C 1
ATOM 1371 O O . LEU A 1 161 ? 4.469 4.560 -7.324 1.00 98.50 161 LEU A O 1
ATOM 1375 N N . ASP A 1 162 ? 5.245 5.860 -8.972 1.00 98.25 162 ASP A N 1
ATOM 1376 C CA . ASP A 1 162 ? 4.331 6.978 -8.674 1.00 98.25 162 ASP A CA 1
ATOM 1377 C C . ASP A 1 162 ? 2.866 6.576 -8.883 1.00 98.25 162 ASP A C 1
ATOM 1379 O O . ASP A 1 162 ? 2.013 6.906 -8.062 1.00 98.25 162 ASP A O 1
ATOM 1383 N N . LEU A 1 163 ? 2.572 5.809 -9.937 1.00 98.31 163 LEU A N 1
ATOM 1384 C CA . LEU A 1 163 ? 1.238 5.260 -10.187 1.00 98.31 163 LEU A CA 1
ATOM 1385 C C . LEU A 1 163 ? 0.815 4.259 -9.099 1.00 98.31 163 LEU A C 1
ATOM 1387 O O . LEU A 1 163 ? -0.312 4.332 -8.607 1.00 98.31 163 LEU A O 1
ATOM 1391 N N . LEU A 1 164 ? 1.714 3.358 -8.682 1.00 98.69 164 LEU A N 1
ATOM 1392 C CA . LEU A 1 164 ? 1.467 2.452 -7.554 1.00 98.69 164 LEU A CA 1
ATOM 1393 C C . LEU A 1 164 ? 1.246 3.225 -6.253 1.00 98.69 164 LEU A C 1
ATOM 1395 O O . LEU A 1 164 ? 0.394 2.828 -5.464 1.00 98.69 164 LEU A O 1
ATOM 1399 N N . GLU A 1 165 ? 1.958 4.331 -6.041 1.00 98.06 165 GLU A N 1
ATOM 1400 C CA . GLU A 1 165 ? 1.787 5.193 -4.872 1.00 98.06 165 GLU A CA 1
ATOM 1401 C C . GLU A 1 165 ? 0.389 5.825 -4.825 1.00 98.06 165 GLU A C 1
ATOM 1403 O O . GLU A 1 165 ? -0.194 5.974 -3.752 1.00 98.06 165 GLU A O 1
ATOM 1408 N N . ARG A 1 166 ? -0.187 6.163 -5.988 1.00 98.06 166 ARG A N 1
ATOM 1409 C CA . ARG A 1 166 ? -1.549 6.711 -6.062 1.00 98.06 166 ARG A CA 1
ATOM 1410 C C . ARG A 1 166 ? -2.624 5.694 -5.677 1.00 98.06 166 ARG A C 1
ATOM 1412 O O . ARG A 1 166 ? -3.660 6.105 -5.143 1.00 98.06 166 ARG A O 1
ATOM 1419 N N . LEU A 1 167 ? -2.402 4.417 -5.996 1.00 98.44 167 LEU A N 1
ATOM 1420 C CA . LEU A 1 167 ? -3.446 3.388 -6.034 1.00 98.44 167 LEU A CA 1
ATOM 1421 C C . LEU A 1 167 ? -3.298 2.276 -4.995 1.00 98.44 167 LEU A C 1
ATOM 1423 O O . LEU A 1 167 ? -4.303 1.667 -4.658 1.00 98.44 167 LEU A O 1
ATOM 1427 N N . SER A 1 168 ? -2.094 1.973 -4.514 1.00 98.56 168 SER A N 1
ATOM 1428 C CA . SER A 1 168 ? -1.871 0.850 -3.591 1.00 98.56 168 SER A CA 1
ATOM 1429 C C . SER A 1 168 ? -2.151 1.259 -2.144 1.00 98.56 168 SER A C 1
ATOM 1431 O O . SER A 1 168 ? -2.045 2.434 -1.780 1.00 98.56 168 SER A O 1
ATOM 1433 N N . PHE A 1 169 ? -2.491 0.283 -1.301 1.00 98.00 169 PHE A N 1
ATOM 1434 C CA . PHE A 1 169 ? -2.897 0.514 0.082 1.00 98.00 169 PHE A CA 1
ATOM 1435 C C . PHE A 1 169 ? -1.832 1.292 0.853 1.00 98.00 169 PHE A C 1
ATOM 1437 O O . PHE A 1 169 ? -0.715 0.804 1.041 1.00 98.00 169 PHE A O 1
ATOM 1444 N N . ASN A 1 170 ? -2.186 2.506 1.280 1.00 95.44 170 ASN A N 1
ATOM 1445 C CA . ASN A 1 170 ? -1.351 3.398 2.085 1.00 95.44 170 ASN A CA 1
ATOM 1446 C C . ASN A 1 170 ? 0.104 3.494 1.617 1.00 95.44 170 ASN A C 1
ATOM 1448 O O . ASN A 1 170 ? 1.023 3.528 2.428 1.00 95.44 170 ASN A O 1
ATOM 1452 N N . ALA A 1 171 ? 0.306 3.529 0.301 1.00 95.69 171 ALA A N 1
ATOM 1453 C CA . ALA A 1 171 ? 1.626 3.398 -0.282 1.00 95.69 171 ALA A CA 1
ATOM 1454 C C . ALA A 1 171 ? 2.558 4.572 0.037 1.00 95.69 171 ALA A C 1
ATOM 1456 O O . ALA A 1 171 ? 2.145 5.728 -0.008 1.00 95.69 171 ALA A O 1
ATOM 1457 N N . MET A 1 172 ? 3.824 4.277 0.311 1.00 93.25 172 MET A N 1
ATOM 1458 C CA . MET A 1 172 ? 4.872 5.271 0.514 1.00 93.25 172 MET A CA 1
ATOM 1459 C C . MET A 1 172 ? 6.033 4.986 -0.430 1.00 93.25 172 MET A C 1
ATOM 1461 O O . MET A 1 172 ? 6.607 3.894 -0.400 1.00 93.25 172 MET A O 1
ATOM 1465 N N . LYS A 1 173 ? 6.404 5.986 -1.233 1.00 94.12 173 LYS A N 1
ATOM 1466 C CA . LYS A 1 173 ? 7.587 5.930 -2.088 1.00 94.12 173 LYS A CA 1
ATOM 1467 C C . LYS A 1 173 ? 8.805 6.549 -1.413 1.00 94.12 173 LYS A C 1
ATOM 1469 O O . LYS A 1 173 ? 8.751 7.667 -0.912 1.00 94.12 173 LYS A O 1
ATOM 1474 N N . VAL A 1 174 ? 9.924 5.829 -1.443 1.00 92.12 174 VAL A N 1
ATOM 1475 C CA . VAL A 1 174 ? 11.202 6.253 -0.857 1.00 92.12 174 VAL A CA 1
ATOM 1476 C C . VAL A 1 174 ? 12.366 6.054 -1.821 1.00 92.12 174 VAL A C 1
ATOM 1478 O O . VAL A 1 174 ? 12.312 5.238 -2.744 1.00 92.12 174 VAL A O 1
ATOM 1481 N N . LYS A 1 175 ? 13.449 6.792 -1.569 1.00 85.69 175 LYS A N 1
ATOM 1482 C CA . LYS A 1 175 ? 14.761 6.631 -2.208 1.00 85.69 175 LYS A CA 1
ATOM 1483 C C . LYS A 1 175 ? 15.790 6.369 -1.113 1.00 85.69 175 LYS A C 1
ATOM 1485 O O . LYS A 1 175 ? 16.400 7.300 -0.595 1.00 85.69 175 LYS A O 1
ATOM 1490 N N . GLY A 1 176 ? 15.917 5.101 -0.728 1.00 75.00 176 GLY A N 1
ATOM 1491 C CA . GLY A 1 176 ? 16.650 4.703 0.476 1.00 75.00 176 GLY A CA 1
ATOM 1492 C C . GLY A 1 176 ? 15.874 5.005 1.764 1.00 75.00 176 GLY A C 1
ATOM 1493 O O . GLY A 1 176 ? 15.005 5.874 1.802 1.00 75.00 176 GLY A O 1
ATOM 1494 N N . VAL A 1 177 ? 16.155 4.243 2.819 1.00 75.56 177 VAL A N 1
ATOM 1495 C CA . VAL A 1 177 ? 15.461 4.340 4.110 1.00 75.56 177 VAL A CA 1
ATOM 1496 C C . VAL A 1 177 ? 16.367 3.790 5.214 1.00 75.56 177 VAL A C 1
ATOM 1498 O O . VAL A 1 177 ? 17.157 2.885 4.958 1.00 75.56 177 VAL A O 1
ATOM 1501 N N . SER A 1 178 ? 16.293 4.337 6.428 1.00 74.88 178 SER A N 1
ATOM 1502 C CA . SER A 1 178 ? 16.953 3.756 7.607 1.00 74.88 178 SER A CA 1
ATOM 1503 C C . SER A 1 178 ? 16.056 2.702 8.269 1.00 74.88 178 SER A C 1
ATOM 1505 O O . SER A 1 178 ? 14.846 2.696 8.060 1.00 74.88 178 SER A O 1
ATOM 1507 N N . VAL A 1 179 ? 16.613 1.834 9.121 1.00 72.31 179 VAL A N 1
ATOM 1508 C CA . VAL A 1 179 ? 15.813 0.851 9.885 1.00 72.31 179 VAL A CA 1
ATOM 1509 C C . VAL A 1 179 ? 14.771 1.537 10.780 1.00 72.31 179 VAL A C 1
ATOM 1511 O O . VAL A 1 179 ? 13.632 1.087 10.848 1.00 72.31 179 VAL A O 1
ATOM 1514 N N . ALA A 1 180 ? 15.120 2.665 11.406 1.00 70.31 180 ALA A N 1
ATOM 1515 C CA . ALA A 1 180 ? 14.173 3.449 12.202 1.00 70.31 180 ALA A CA 1
ATOM 1516 C C . ALA A 1 180 ? 13.022 3.998 11.341 1.00 70.31 180 ALA A C 1
ATOM 1518 O O . ALA A 1 180 ? 11.858 3.847 11.695 1.00 70.31 180 ALA A O 1
ATOM 1519 N N . ALA A 1 181 ? 13.334 4.535 10.157 1.00 73.56 181 ALA A N 1
ATOM 1520 C CA . ALA A 1 181 ? 12.310 5.016 9.236 1.00 73.56 181 ALA A CA 1
ATOM 1521 C C . ALA A 1 181 ? 11.435 3.876 8.675 1.00 73.56 181 ALA A C 1
ATOM 1523 O O . ALA A 1 181 ? 10.262 4.107 8.394 1.00 73.56 181 ALA A O 1
ATOM 1524 N N . LEU A 1 182 ? 11.956 2.647 8.544 1.00 75.81 182 LEU A N 1
ATOM 1525 C CA . LEU A 1 182 ? 11.149 1.464 8.210 1.00 75.81 182 LEU A CA 1
ATOM 1526 C C . LEU A 1 182 ? 10.143 1.125 9.314 1.00 75.81 182 LEU A C 1
ATOM 1528 O O . LEU A 1 182 ? 9.000 0.815 8.987 1.00 75.81 182 LEU A O 1
ATOM 1532 N N . ALA A 1 183 ? 10.545 1.196 10.585 1.00 69.62 183 ALA A N 1
ATOM 1533 C CA . ALA A 1 183 ? 9.653 0.954 11.718 1.00 69.62 183 ALA A CA 1
ATOM 1534 C C . ALA A 1 183 ? 8.516 1.989 11.755 1.00 69.62 183 ALA A C 1
ATOM 1536 O O . ALA A 1 183 ? 7.344 1.618 11.737 1.00 69.62 183 ALA A O 1
ATOM 1537 N N . ASP A 1 184 ? 8.854 3.278 11.687 1.00 69.81 184 ASP A N 1
ATOM 1538 C CA . ASP A 1 184 ? 7.860 4.358 11.731 1.00 69.81 184 ASP A CA 1
ATOM 1539 C C . ASP A 1 184 ? 6.914 4.326 10.524 1.00 69.81 184 ASP A C 1
ATOM 1541 O O . ASP A 1 184 ? 5.724 4.621 10.643 1.00 69.81 184 ASP A O 1
ATOM 1545 N N . SER A 1 185 ? 7.433 3.953 9.352 1.00 72.38 185 SER A N 1
ATOM 1546 C CA . SER A 1 185 ? 6.668 4.042 8.112 1.00 72.38 185 SER A CA 1
ATOM 1547 C C . SER A 1 185 ? 5.912 2.763 7.777 1.00 72.38 185 SER A C 1
ATOM 1549 O O . SER A 1 185 ? 4.745 2.843 7.422 1.00 72.38 185 SER A O 1
ATOM 1551 N N . ILE A 1 186 ? 6.538 1.583 7.849 1.00 78.62 186 ILE A N 1
ATOM 1552 C CA . ILE A 1 186 ? 5.893 0.329 7.427 1.00 78.62 186 ILE A CA 1
ATOM 1553 C C . ILE A 1 186 ? 5.000 -0.222 8.533 1.00 78.62 186 ILE A C 1
ATOM 1555 O O . ILE A 1 186 ? 3.837 -0.493 8.255 1.00 78.62 186 ILE A O 1
ATOM 1559 N N . ASP A 1 187 ? 5.492 -0.358 9.766 1.00 83.44 187 ASP A N 1
ATOM 1560 C CA . ASP A 1 187 ? 4.671 -0.853 10.883 1.00 83.44 187 ASP A CA 1
ATOM 1561 C C . ASP A 1 187 ? 3.609 0.185 11.253 1.00 83.44 187 ASP A C 1
ATOM 1563 O O . ASP A 1 187 ? 2.419 -0.122 11.296 1.00 83.44 187 ASP A O 1
ATOM 1567 N N . GLY A 1 188 ? 4.021 1.452 11.379 1.00 83.62 188 GLY A N 1
ATOM 1568 C CA . GLY A 1 188 ? 3.144 2.557 11.761 1.00 83.62 188 GLY A CA 1
ATOM 1569 C C . GLY A 1 188 ? 1.929 2.759 10.852 1.00 83.62 188 GLY A C 1
ATOM 1570 O O . GLY A 1 188 ? 0.872 3.127 11.356 1.00 83.62 188 GLY A O 1
ATOM 1571 N N . ILE A 1 189 ? 2.011 2.479 9.545 1.00 87.56 189 ILE A N 1
ATOM 1572 C CA . ILE A 1 189 ? 0.858 2.618 8.627 1.00 87.56 189 ILE A CA 1
ATOM 1573 C C . ILE A 1 189 ? 0.350 1.281 8.063 1.00 87.56 189 ILE A C 1
ATOM 1575 O O . ILE A 1 189 ? -0.699 1.268 7.414 1.00 87.56 189 ILE A O 1
ATOM 1579 N N . ARG A 1 190 ? 1.088 0.176 8.273 1.00 91.56 190 ARG A N 1
ATOM 1580 C CA . ARG A 1 190 ? 0.886 -1.143 7.634 1.00 91.56 190 ARG A CA 1
ATOM 1581 C C . ARG A 1 190 ? 0.595 -1.034 6.130 1.00 91.56 190 ARG A C 1
ATOM 1583 O O . ARG A 1 190 ? -0.309 -1.673 5.603 1.00 91.56 190 ARG A O 1
ATOM 1590 N N . GLY A 1 191 ? 1.322 -0.147 5.450 1.00 93.06 191 GLY A N 1
ATOM 1591 C CA . GLY A 1 191 ? 1.088 0.231 4.055 1.00 93.06 191 GLY A CA 1
ATOM 1592 C C . GLY A 1 191 ? 1.995 -0.472 3.050 1.00 93.06 191 GLY A C 1
ATOM 1593 O O . GLY A 1 191 ? 2.802 -1.339 3.381 1.00 93.06 191 GLY A O 1
ATOM 1594 N N . THR A 1 192 ? 1.876 -0.055 1.792 1.00 96.25 192 THR A N 1
ATOM 1595 C CA . THR A 1 192 ? 2.717 -0.529 0.688 1.00 96.25 192 THR A CA 1
ATOM 1596 C C . THR A 1 192 ? 4.046 0.228 0.650 1.00 96.25 192 THR A C 1
ATOM 1598 O O . THR A 1 192 ? 4.066 1.456 0.591 1.00 96.25 192 THR A O 1
ATOM 1601 N N . PHE A 1 193 ? 5.171 -0.482 0.622 1.00 95.50 193 PHE A N 1
ATOM 1602 C CA . PHE A 1 193 ? 6.503 0.125 0.560 1.00 95.50 193 PHE A CA 1
ATOM 1603 C C . PHE A 1 193 ? 7.057 0.128 -0.869 1.00 95.50 193 PHE A C 1
ATOM 1605 O O . PHE A 1 193 ? 7.217 -0.923 -1.486 1.00 95.50 193 PHE A O 1
ATOM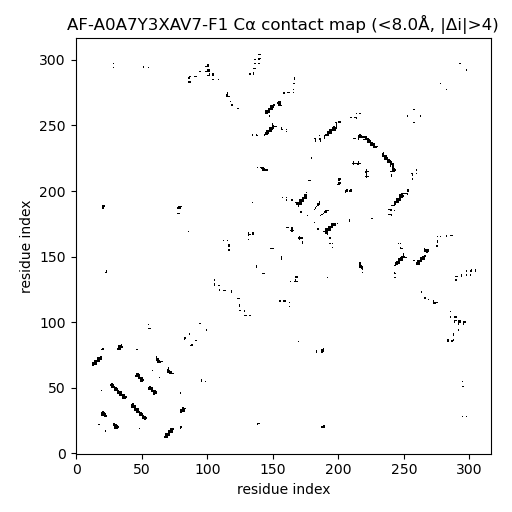 1612 N N . LEU A 1 194 ? 7.373 1.305 -1.403 1.00 97.25 194 LEU A N 1
ATOM 1613 C CA . LEU A 1 194 ? 7.844 1.476 -2.775 1.00 97.25 194 LEU A CA 1
ATOM 1614 C C . LEU A 1 194 ? 9.272 2.037 -2.763 1.00 97.25 194 LEU A C 1
ATOM 1616 O O . LEU A 1 194 ? 9.482 3.207 -2.450 1.00 97.25 194 LEU A O 1
ATOM 1620 N N . ASN A 1 195 ? 10.266 1.224 -3.112 1.00 96.12 195 ASN A N 1
ATOM 1621 C CA . ASN A 1 195 ? 11.672 1.627 -3.119 1.00 96.12 195 ASN A CA 1
ATOM 1622 C C . ASN A 1 195 ? 12.128 1.939 -4.545 1.00 96.12 195 ASN A C 1
ATOM 1624 O O . ASN A 1 195 ? 12.259 1.043 -5.378 1.00 96.12 195 ASN A O 1
ATOM 1628 N N . ASP A 1 196 ? 12.439 3.202 -4.811 1.00 96.12 196 ASP A N 1
ATOM 1629 C CA . ASP A 1 196 ? 13.136 3.601 -6.033 1.00 96.12 196 ASP A CA 1
ATOM 1630 C C . ASP A 1 196 ? 14.656 3.478 -5.832 1.00 96.12 196 ASP A C 1
ATOM 1632 O O . ASP A 1 196 ? 15.143 3.676 -4.719 1.00 96.12 196 ASP A O 1
ATOM 1636 N N . GLN A 1 197 ? 15.399 3.146 -6.889 1.00 94.62 197 GLN A N 1
ATOM 1637 C CA . GLN A 1 197 ? 16.847 2.862 -6.846 1.00 94.62 197 GLN A CA 1
ATOM 1638 C C . GLN A 1 197 ? 17.230 1.706 -5.900 1.00 94.62 197 GLN A C 1
ATOM 1640 O O . GLN A 1 197 ? 18.186 1.786 -5.126 1.00 94.62 197 GLN A O 1
ATOM 1645 N N . ALA A 1 198 ? 16.464 0.617 -5.947 1.00 95.81 198 ALA A N 1
ATOM 1646 C CA . ALA A 1 198 ? 16.643 -0.545 -5.083 1.00 95.81 198 ALA A CA 1
ATOM 1647 C C . ALA A 1 198 ? 17.969 -1.299 -5.311 1.00 95.81 198 ALA A C 1
ATOM 1649 O O . ALA A 1 198 ? 18.347 -2.101 -4.462 1.00 95.81 198 ALA A O 1
ATOM 1650 N N . GLU A 1 199 ? 18.728 -1.007 -6.378 1.00 94.00 199 GLU A N 1
ATOM 1651 C CA . GLU A 1 199 ? 20.095 -1.520 -6.546 1.00 94.00 199 GLU A CA 1
ATOM 1652 C C . GLU A 1 199 ? 21.030 -1.172 -5.375 1.00 94.00 199 GLU A C 1
ATOM 1654 O O . GLU A 1 199 ? 22.016 -1.870 -5.138 1.00 94.00 199 GLU A O 1
ATOM 1659 N N . GLU A 1 200 ? 20.731 -0.107 -4.624 1.00 92.81 200 GLU A N 1
ATOM 1660 C CA . GLU A 1 200 ? 21.503 0.270 -3.440 1.00 92.81 200 GLU A CA 1
ATOM 1661 C C . GLU A 1 200 ? 21.349 -0.738 -2.291 1.00 92.81 200 GLU A C 1
ATOM 1663 O O . GLU A 1 200 ? 22.233 -0.818 -1.437 1.00 92.81 200 GLU A O 1
ATOM 1668 N N . LEU A 1 201 ? 20.271 -1.534 -2.251 1.00 92.31 201 LEU A N 1
ATOM 1669 C CA . LEU A 1 201 ? 20.046 -2.529 -1.193 1.00 92.31 201 LEU A CA 1
ATOM 1670 C C . LEU A 1 201 ? 21.120 -3.623 -1.179 1.00 92.31 201 LEU A C 1
ATOM 1672 O O . LEU A 1 201 ? 21.453 -4.125 -0.111 1.00 92.31 201 LEU A O 1
ATOM 1676 N N . SER A 1 202 ? 21.722 -3.930 -2.330 1.00 89.38 202 SER A N 1
ATOM 1677 C CA . SER A 1 202 ? 22.814 -4.907 -2.443 1.00 89.38 202 SER A CA 1
ATOM 1678 C C . SER A 1 202 ? 24.154 -4.398 -1.889 1.00 89.38 202 SER A C 1
ATOM 1680 O O . SER A 1 202 ? 25.144 -5.128 -1.869 1.00 89.38 202 SER A O 1
ATOM 1682 N N . ASN A 1 203 ? 24.238 -3.138 -1.453 1.00 90.75 203 ASN A N 1
ATOM 1683 C CA . ASN A 1 203 ? 25.437 -2.607 -0.812 1.00 90.75 203 ASN A CA 1
ATOM 1684 C C . ASN A 1 203 ? 25.607 -3.211 0.595 1.00 90.75 203 ASN A C 1
ATOM 1686 O O . ASN A 1 203 ? 24.657 -3.241 1.372 1.00 90.75 203 ASN A O 1
ATOM 1690 N N . LYS A 1 204 ? 26.833 -3.604 0.977 1.00 89.50 204 LYS A N 1
ATOM 1691 C CA . LYS A 1 204 ? 27.141 -4.224 2.285 1.00 89.50 204 LYS A CA 1
ATOM 1692 C C . LYS A 1 204 ? 26.633 -3.421 3.488 1.00 89.50 204 LYS A C 1
ATOM 1694 O O . LYS A 1 204 ? 26.249 -4.013 4.494 1.00 89.50 204 LYS A O 1
ATOM 1699 N N . LYS A 1 205 ? 26.580 -2.087 3.384 1.00 90.62 205 LYS A N 1
ATOM 1700 C CA . LYS A 1 205 ? 26.033 -1.207 4.437 1.00 90.62 205 LYS A CA 1
ATOM 1701 C C . LYS A 1 205 ? 24.531 -1.414 4.700 1.00 90.62 205 LYS A C 1
ATOM 1703 O O . LYS A 1 205 ? 24.051 -1.042 5.761 1.00 90.62 205 LYS A O 1
ATOM 1708 N N . ASN A 1 206 ? 23.807 -1.998 3.745 1.00 91.00 206 ASN A N 1
ATOM 1709 C CA . ASN A 1 206 ? 22.360 -2.207 3.778 1.00 91.00 206 ASN A CA 1
ATOM 1710 C C . ASN A 1 206 ? 21.972 -3.665 4.077 1.00 91.00 206 ASN A C 1
ATOM 1712 O O . ASN A 1 206 ? 20.794 -3.992 3.990 1.00 91.00 206 ASN A O 1
ATOM 1716 N N . THR A 1 207 ? 22.920 -4.530 4.462 1.00 91.00 207 THR A N 1
ATOM 1717 C CA . THR A 1 207 ? 22.672 -5.966 4.714 1.00 91.00 207 THR A CA 1
ATOM 1718 C C . THR A 1 207 ? 21.530 -6.203 5.709 1.00 91.00 207 THR A C 1
ATOM 1720 O O . THR A 1 207 ? 20.688 -7.069 5.493 1.00 91.00 207 THR A O 1
ATOM 1723 N N . GLU A 1 208 ? 21.453 -5.404 6.778 1.00 88.75 208 GLU A N 1
ATOM 1724 C CA . GLU A 1 208 ? 20.371 -5.506 7.766 1.00 88.75 208 GLU A CA 1
ATOM 1725 C C . GLU A 1 208 ? 19.005 -5.154 7.159 1.00 88.75 208 GLU A C 1
ATOM 1727 O O . GLU A 1 208 ? 18.041 -5.900 7.325 1.00 88.75 208 GLU A O 1
ATOM 1732 N N . ILE A 1 209 ? 18.931 -4.045 6.416 1.00 90.06 209 ILE A N 1
ATOM 1733 C CA . ILE A 1 209 ? 17.706 -3.597 5.743 1.00 90.06 209 ILE A CA 1
ATOM 1734 C C . ILE A 1 209 ? 17.263 -4.630 4.709 1.00 90.06 209 ILE A C 1
ATOM 1736 O O . ILE A 1 209 ? 16.092 -4.995 4.675 1.00 90.06 209 ILE A O 1
ATOM 1740 N N . LEU A 1 210 ? 18.195 -5.127 3.896 1.00 92.00 210 LEU A N 1
ATOM 1741 C CA . LEU A 1 210 ? 17.934 -6.169 2.914 1.00 92.00 210 LEU A CA 1
ATOM 1742 C C . LEU A 1 210 ? 17.359 -7.420 3.590 1.00 92.00 210 LEU A C 1
ATOM 1744 O O . LEU A 1 210 ? 16.302 -7.887 3.183 1.00 92.00 210 LEU A O 1
ATOM 1748 N N . GLY A 1 211 ? 17.978 -7.895 4.675 1.00 91.62 211 GLY A N 1
ATOM 1749 C CA . GLY A 1 211 ? 17.481 -9.047 5.430 1.00 91.62 211 GLY A CA 1
ATOM 1750 C C . GLY A 1 211 ? 16.090 -8.829 6.036 1.00 91.62 211 GLY A C 1
ATOM 1751 O O . GLY A 1 211 ? 15.273 -9.745 6.037 1.00 91.62 211 GLY A O 1
ATOM 1752 N N . ILE A 1 212 ? 15.782 -7.620 6.524 1.00 91.00 212 ILE A N 1
ATOM 1753 C CA . ILE A 1 212 ? 14.432 -7.268 7.000 1.00 91.00 212 ILE A CA 1
ATOM 1754 C C . ILE A 1 212 ? 13.425 -7.330 5.847 1.00 91.00 212 ILE A C 1
ATOM 1756 O O . ILE A 1 212 ? 12.370 -7.945 5.982 1.00 91.00 212 ILE A O 1
ATOM 1760 N N . LEU A 1 213 ? 13.748 -6.709 4.711 1.00 91.62 213 LEU A N 1
ATOM 1761 C CA . LEU A 1 213 ? 12.848 -6.623 3.565 1.00 91.62 213 LEU A CA 1
ATOM 1762 C C . LEU A 1 213 ? 12.607 -7.997 2.925 1.00 91.62 213 LEU A C 1
ATOM 1764 O O . LEU A 1 213 ? 11.453 -8.328 2.658 1.00 91.62 213 LEU A O 1
ATOM 1768 N N . SER A 1 214 ? 13.640 -8.823 2.753 1.00 92.06 214 SER A N 1
ATOM 1769 C CA . SER A 1 214 ? 13.510 -10.178 2.197 1.00 92.06 214 SER A CA 1
ATOM 1770 C C . SER A 1 214 ? 12.654 -11.101 3.074 1.00 92.06 214 SER A C 1
ATOM 1772 O O . SER A 1 214 ? 11.893 -11.916 2.556 1.00 92.06 214 SER A O 1
ATOM 1774 N N . ASP A 1 215 ? 12.721 -10.946 4.400 1.00 91.88 215 ASP A N 1
ATOM 1775 C CA . ASP A 1 215 ? 11.950 -11.746 5.364 1.00 91.88 215 ASP A CA 1
ATOM 1776 C C . ASP A 1 215 ? 10.498 -11.251 5.537 1.00 91.88 215 ASP A C 1
ATOM 1778 O O . ASP A 1 215 ? 9.630 -11.955 6.036 1.00 91.88 215 ASP A O 1
ATOM 1782 N N . SER A 1 216 ? 10.178 -10.046 5.068 1.00 92.50 216 SER A N 1
ATOM 1783 C CA . SER A 1 216 ? 8.880 -9.389 5.293 1.00 92.50 216 SER A CA 1
ATOM 1784 C C . SER A 1 216 ? 7.761 -9.760 4.302 1.00 92.50 216 SER A C 1
ATOM 1786 O O . SER A 1 216 ? 6.790 -9.022 4.124 1.00 92.50 216 SER A O 1
ATOM 1788 N N . TYR A 1 217 ? 7.894 -10.892 3.617 1.00 93.00 217 TYR A N 1
ATOM 1789 C CA . TYR A 1 217 ? 6.917 -11.388 2.639 1.00 93.00 217 TYR A CA 1
ATOM 1790 C C . TYR A 1 217 ? 5.818 -12.248 3.281 1.00 93.00 217 TYR A C 1
ATOM 1792 O O . TYR A 1 217 ? 4.795 -12.474 2.641 1.00 93.00 217 TYR A O 1
ATOM 1800 N N . THR A 1 218 ? 5.997 -12.703 4.527 1.00 93.12 218 THR A N 1
ATOM 1801 C CA . THR A 1 218 ? 5.020 -13.491 5.301 1.00 93.12 218 THR A CA 1
ATOM 1802 C C . THR A 1 218 ? 4.629 -12.814 6.608 1.00 93.12 218 THR A C 1
ATOM 1804 O O . THR A 1 218 ? 5.431 -12.082 7.191 1.00 93.12 218 THR A O 1
ATOM 1807 N N . ILE A 1 219 ? 3.420 -13.092 7.109 1.00 87.81 219 ILE A N 1
ATOM 1808 C CA . ILE A 1 219 ? 2.984 -12.650 8.443 1.00 87.81 219 ILE A CA 1
ATOM 1809 C C . ILE A 1 219 ? 4.009 -13.097 9.490 1.00 87.81 219 ILE A C 1
ATOM 1811 O O . ILE A 1 219 ? 4.439 -14.247 9.512 1.00 87.81 219 ILE A O 1
ATOM 1815 N N . GLY A 1 220 ? 4.398 -12.179 10.377 1.00 80.06 220 GLY A N 1
ATOM 1816 C CA . GLY A 1 220 ? 5.408 -12.444 11.399 1.00 80.06 220 GLY A CA 1
ATOM 1817 C C . GLY A 1 220 ? 6.856 -12.357 10.914 1.00 80.06 220 GLY A C 1
ATOM 1818 O O . GLY A 1 220 ? 7.756 -12.324 11.753 1.00 80.06 220 GLY A O 1
ATOM 1819 N N . GLY A 1 221 ? 7.077 -12.262 9.603 1.00 79.62 221 GLY A N 1
ATOM 1820 C CA . GLY A 1 221 ? 8.379 -12.010 9.002 1.00 79.62 221 GLY A CA 1
ATOM 1821 C C . GLY A 1 221 ? 8.808 -10.547 9.125 1.00 79.62 221 GLY A C 1
ATOM 1822 O O . GLY A 1 221 ? 7.990 -9.634 9.276 1.00 79.62 221 GLY A O 1
ATOM 1823 N N . GLY A 1 222 ? 10.119 -10.309 9.108 1.00 72.44 222 GLY A N 1
ATOM 1824 C CA . GLY A 1 222 ? 10.689 -8.965 9.213 1.00 72.44 222 GLY A CA 1
ATOM 1825 C C . GLY A 1 222 ? 10.429 -8.285 10.563 1.00 72.44 222 GLY A C 1
ATOM 1826 O O . GLY A 1 222 ? 10.520 -7.059 10.654 1.00 72.44 222 GLY A O 1
ATOM 1827 N N . LYS A 1 223 ? 10.096 -9.064 11.605 1.00 81.00 223 LYS A N 1
ATOM 1828 C CA . LYS A 1 223 ? 9.963 -8.598 12.990 1.00 81.00 223 LYS A CA 1
ATOM 1829 C C . LYS A 1 223 ? 11.319 -8.215 13.563 1.00 81.00 223 LYS A C 1
ATOM 1831 O O . LYS A 1 223 ? 12.268 -9.001 13.484 1.00 81.00 223 LYS A O 1
ATOM 1836 N N . ARG A 1 224 ? 11.424 -7.036 14.171 1.00 76.69 224 ARG A N 1
ATOM 1837 C CA . ARG A 1 224 ? 12.651 -6.568 14.831 1.00 76.69 224 ARG A CA 1
ATOM 1838 C C . ARG A 1 224 ? 12.332 -5.830 16.126 1.00 76.69 224 ARG A C 1
ATOM 1840 O O . ARG A 1 224 ? 11.261 -5.252 16.289 1.00 76.69 224 ARG A O 1
ATOM 1847 N N . ARG A 1 225 ? 13.303 -5.858 17.039 1.00 74.31 225 ARG A N 1
ATOM 1848 C CA . ARG A 1 225 ? 13.332 -5.070 18.274 1.00 74.31 225 ARG A CA 1
ATOM 1849 C C . ARG A 1 225 ? 14.362 -3.966 18.102 1.00 74.31 225 ARG A C 1
ATOM 1851 O O . ARG A 1 225 ? 15.542 -4.271 17.955 1.00 74.31 225 ARG A O 1
ATOM 1858 N N . ILE A 1 226 ? 13.935 -2.711 18.143 1.00 68.88 226 ILE A N 1
ATOM 1859 C CA . ILE A 1 226 ? 14.844 -1.561 18.174 1.00 68.88 226 ILE A CA 1
ATOM 1860 C C . ILE A 1 226 ? 14.818 -0.917 19.550 1.00 68.88 226 ILE A C 1
ATOM 1862 O O . ILE A 1 226 ? 13.786 -0.853 20.214 1.00 68.88 226 ILE A O 1
ATOM 1866 N N . VAL A 1 227 ? 15.978 -0.438 19.986 1.00 64.56 227 VAL A N 1
ATOM 1867 C CA . VAL A 1 227 ? 16.090 0.358 21.204 1.00 64.56 227 VAL A CA 1
ATOM 1868 C C . VAL A 1 227 ? 16.057 1.822 20.795 1.00 64.56 227 VAL A C 1
ATOM 1870 O O . VAL A 1 227 ? 17.028 2.329 20.238 1.00 64.56 227 VAL A O 1
ATOM 1873 N N . ASN A 1 228 ? 14.950 2.502 21.070 1.00 61.44 228 ASN A N 1
ATOM 1874 C CA . ASN A 1 228 ? 14.873 3.945 20.925 1.00 61.44 228 ASN A CA 1
ATOM 1875 C C . ASN A 1 228 ? 15.471 4.588 22.186 1.00 61.44 228 ASN A C 1
ATOM 1877 O O . ASN A 1 228 ? 14.975 4.392 23.302 1.00 61.44 228 ASN A O 1
ATOM 1881 N N . MET A 1 229 ? 16.582 5.306 22.019 1.00 55.50 229 MET A N 1
ATOM 1882 C CA . MET A 1 229 ? 17.163 6.123 23.081 1.00 55.50 229 MET A CA 1
ATOM 1883 C C . MET A 1 229 ? 16.655 7.553 22.924 1.00 55.50 229 MET A C 1
ATOM 1885 O O . MET A 1 229 ? 17.214 8.333 22.159 1.00 55.50 229 MET A O 1
ATOM 1889 N N . SER A 1 230 ? 15.610 7.911 23.668 1.00 55.66 230 SER A N 1
ATOM 1890 C CA . SER A 1 230 ? 15.301 9.321 23.903 1.00 55.66 230 SER A CA 1
ATOM 1891 C C . SER A 1 230 ? 16.038 9.791 25.159 1.00 55.66 230 SER A C 1
ATOM 1893 O O . SER A 1 230 ? 16.289 8.991 26.064 1.00 55.66 230 SER A O 1
ATOM 1895 N N . ASN A 1 231 ? 16.349 11.090 25.251 1.00 54.09 231 ASN A N 1
ATOM 1896 C CA . ASN A 1 231 ? 17.101 11.718 26.355 1.00 54.09 231 ASN A CA 1
ATOM 1897 C C . ASN A 1 231 ? 16.516 11.500 27.775 1.00 54.09 231 ASN A C 1
ATOM 1899 O O . ASN A 1 231 ? 17.053 12.045 28.736 1.00 54.09 231 ASN A O 1
ATOM 1903 N N . LYS A 1 232 ? 15.419 10.746 27.938 1.00 55.78 232 LYS A N 1
ATOM 1904 C CA . LYS A 1 232 ? 14.781 10.467 29.234 1.00 55.78 232 LYS A CA 1
ATOM 1905 C C . LYS A 1 232 ? 14.379 9.003 29.478 1.00 55.78 232 LYS A C 1
ATOM 1907 O O . LYS A 1 232 ? 13.939 8.706 30.583 1.00 55.78 232 LYS A O 1
ATOM 1912 N N . SER A 1 233 ? 14.526 8.079 28.520 1.00 55.12 233 SER A N 1
ATOM 1913 C CA . SER A 1 233 ? 14.251 6.648 28.763 1.00 55.12 233 SER A CA 1
ATOM 1914 C C . SER A 1 233 ? 14.751 5.747 27.632 1.00 55.12 233 SER A C 1
ATOM 1916 O O . SER A 1 233 ? 14.522 6.049 26.462 1.00 55.12 233 SER A O 1
ATOM 1918 N N . ARG A 1 234 ? 15.336 4.594 27.983 1.00 61.19 234 ARG A N 1
ATOM 1919 C CA . ARG A 1 234 ? 15.579 3.482 27.051 1.00 61.19 234 ARG A CA 1
ATOM 1920 C C . ARG A 1 234 ? 14.254 2.762 26.791 1.00 61.19 234 ARG A C 1
ATOM 1922 O O . ARG A 1 234 ? 13.711 2.168 27.718 1.00 61.19 234 ARG A O 1
ATOM 1929 N N . ARG A 1 235 ? 13.745 2.794 25.557 1.00 63.97 235 ARG A N 1
ATOM 1930 C CA . ARG A 1 235 ? 12.509 2.088 25.175 1.00 63.97 235 ARG A CA 1
ATOM 1931 C C . ARG A 1 235 ? 12.800 1.033 24.120 1.00 63.97 235 ARG A C 1
ATOM 1933 O O . ARG A 1 235 ? 13.572 1.283 23.201 1.00 63.97 235 ARG A O 1
ATOM 1940 N N . ILE A 1 236 ? 12.208 -0.147 24.270 1.00 66.12 236 ILE A N 1
ATOM 1941 C CA . ILE A 1 236 ? 12.264 -1.209 23.262 1.00 66.12 236 ILE A CA 1
ATOM 1942 C C . ILE A 1 236 ? 10.983 -1.101 22.441 1.00 66.12 236 ILE A C 1
ATOM 1944 O O . ILE A 1 236 ? 9.899 -1.214 23.004 1.00 66.12 236 ILE A O 1
ATOM 1948 N N . MET A 1 237 ? 11.109 -0.878 21.136 1.00 69.56 237 MET A N 1
ATOM 1949 C CA . MET A 1 237 ? 9.991 -0.928 20.198 1.00 69.56 237 MET A CA 1
ATOM 1950 C C . MET A 1 237 ? 10.092 -2.208 19.374 1.00 69.56 237 MET A C 1
ATOM 1952 O O . MET A 1 237 ? 11.146 -2.520 18.814 1.00 69.56 237 MET A O 1
ATOM 1956 N N . GLU A 1 238 ? 8.991 -2.946 19.308 1.00 76.69 238 GLU A N 1
ATOM 1957 C CA . GLU A 1 238 ? 8.810 -4.059 18.384 1.00 76.69 238 GLU A CA 1
ATOM 1958 C C . GLU A 1 238 ? 8.041 -3.574 17.163 1.00 76.69 238 GLU A C 1
ATOM 1960 O O . GLU A 1 238 ? 7.006 -2.919 17.304 1.00 76.69 238 GLU A O 1
ATOM 1965 N N . PHE A 1 239 ? 8.544 -3.909 15.979 1.00 81.81 239 PHE A N 1
ATOM 1966 C CA . PHE A 1 239 ? 7.868 -3.620 14.722 1.00 81.81 239 PHE A CA 1
ATOM 1967 C C . PHE A 1 239 ? 7.910 -4.836 13.802 1.00 81.81 239 PHE A C 1
ATOM 1969 O O . PHE A 1 239 ? 8.865 -5.618 13.838 1.00 81.81 239 PHE A O 1
ATOM 1976 N N . GLU A 1 240 ? 6.883 -4.993 12.972 1.00 86.31 240 GLU A N 1
ATOM 1977 C CA . GLU A 1 240 ? 6.884 -5.915 11.842 1.00 86.31 240 GLU A CA 1
ATOM 1978 C C . GLU A 1 240 ? 6.869 -5.145 10.524 1.00 86.31 240 GLU A C 1
ATOM 1980 O O . GLU A 1 240 ? 6.358 -4.034 10.423 1.00 86.31 240 GLU A O 1
ATOM 1985 N N . THR A 1 241 ? 7.433 -5.742 9.480 1.00 88.69 241 THR A N 1
ATOM 1986 C CA . THR A 1 241 ? 7.481 -5.108 8.154 1.00 88.69 241 THR A CA 1
ATOM 1987 C C . THR A 1 241 ? 6.684 -5.868 7.108 1.00 88.69 241 THR A C 1
ATOM 1989 O O . THR A 1 241 ? 6.750 -5.509 5.928 1.00 88.69 241 THR A O 1
ATOM 1992 N N . PHE A 1 242 ? 5.914 -6.886 7.519 1.00 93.69 242 PHE A N 1
ATOM 1993 C CA . PHE A 1 242 ? 5.058 -7.644 6.614 1.00 93.69 242 PHE A CA 1
ATOM 1994 C C . PHE A 1 242 ? 4.112 -6.720 5.850 1.00 93.69 242 PHE A C 1
ATOM 1996 O O . PHE A 1 242 ? 3.333 -5.973 6.443 1.00 93.69 242 PHE A O 1
ATOM 2003 N N . GLY A 1 243 ? 4.167 -6.800 4.525 1.00 93.56 243 GLY A N 1
ATOM 2004 C CA . GLY A 1 243 ? 3.233 -6.092 3.666 1.00 93.56 243 GLY A CA 1
ATOM 2005 C C . GLY A 1 243 ? 3.749 -5.906 2.243 1.00 93.56 243 GLY A C 1
ATOM 2006 O O . GLY A 1 243 ? 4.905 -6.222 1.955 1.00 93.56 243 GLY A O 1
ATOM 2007 N N . PRO A 1 244 ? 2.908 -5.362 1.351 1.00 97.12 244 PRO A N 1
ATOM 2008 C CA . PRO A 1 244 ? 3.214 -5.196 -0.063 1.00 97.12 244 PRO A CA 1
ATOM 2009 C C . PRO A 1 244 ? 4.463 -4.353 -0.294 1.00 97.12 244 PRO A C 1
ATOM 2011 O O . PRO A 1 244 ? 4.619 -3.296 0.326 1.00 97.12 244 PRO A O 1
ATOM 2014 N N . LYS A 1 245 ? 5.335 -4.788 -1.212 1.00 97.12 245 LYS A N 1
ATOM 2015 C CA . LYS A 1 245 ? 6.532 -4.029 -1.601 1.00 97.12 245 LYS A CA 1
ATOM 2016 C C . LYS A 1 245 ? 6.769 -4.031 -3.098 1.00 97.12 245 LYS A C 1
ATOM 2018 O O . LYS A 1 245 ? 6.492 -5.022 -3.769 1.00 97.12 245 LYS A O 1
ATOM 2023 N N . ALA A 1 246 ? 7.325 -2.935 -3.601 1.00 98.25 246 ALA A N 1
ATOM 2024 C CA . ALA A 1 246 ? 7.840 -2.851 -4.958 1.00 98.25 246 ALA A CA 1
ATOM 2025 C C . ALA A 1 246 ? 9.235 -2.223 -4.969 1.00 98.25 246 ALA A C 1
ATOM 2027 O O . ALA A 1 246 ? 9.483 -1.222 -4.298 1.00 98.25 246 ALA A O 1
ATOM 2028 N N . PHE A 1 247 ? 10.124 -2.789 -5.777 1.00 97.94 247 PHE A N 1
ATOM 2029 C CA . PHE A 1 247 ? 11.521 -2.396 -5.892 1.00 97.94 247 PHE A CA 1
ATOM 2030 C C . PHE A 1 247 ? 11.813 -2.015 -7.338 1.00 97.94 247 PHE A C 1
ATOM 2032 O O . PHE A 1 247 ? 11.784 -2.869 -8.220 1.00 97.94 247 PHE A O 1
ATOM 2039 N N . ALA A 1 248 ? 12.089 -0.740 -7.601 1.00 98.06 248 ALA A N 1
ATOM 2040 C CA . ALA A 1 248 ? 12.548 -0.299 -8.911 1.00 98.06 248 ALA A CA 1
ATOM 2041 C C . ALA A 1 248 ? 14.069 -0.259 -8.945 1.00 98.06 248 ALA A C 1
ATOM 2043 O O . ALA A 1 248 ? 14.682 0.434 -8.138 1.00 98.06 248 ALA A O 1
ATOM 2044 N N . SER A 1 249 ? 14.677 -0.958 -9.901 1.00 97.31 249 SER A N 1
ATOM 2045 C CA . SER A 1 249 ? 16.134 -1.003 -10.012 1.00 97.31 249 SER A CA 1
ATOM 2046 C C . SER A 1 249 ? 16.615 -1.063 -11.461 1.00 97.31 249 SER A C 1
ATOM 2048 O O . SER A 1 249 ? 15.909 -1.507 -12.372 1.00 97.31 249 SER A O 1
ATOM 2050 N N . ILE A 1 250 ? 17.820 -0.537 -11.688 1.00 97.12 250 ILE A N 1
ATOM 2051 C CA . ILE A 1 250 ? 18.551 -0.660 -12.963 1.00 97.12 250 ILE A CA 1
ATOM 2052 C C . ILE A 1 250 ? 19.516 -1.854 -12.990 1.00 97.12 250 ILE A C 1
ATOM 2054 O O . ILE A 1 250 ? 20.059 -2.168 -14.049 1.00 97.12 250 ILE A O 1
ATOM 2058 N N . LYS A 1 251 ? 19.744 -2.498 -11.842 1.00 96.44 251 LYS A N 1
ATOM 2059 C CA . LYS A 1 251 ? 20.558 -3.708 -11.678 1.00 96.44 251 LYS A CA 1
ATOM 2060 C C . LYS A 1 251 ? 19.698 -4.854 -11.146 1.00 96.44 251 LYS A C 1
ATOM 2062 O O . LYS A 1 251 ? 18.576 -4.636 -10.691 1.00 96.44 251 LYS A O 1
ATOM 2067 N N . GLU A 1 252 ? 20.233 -6.062 -11.206 1.00 95.69 252 GLU A N 1
ATOM 2068 C CA . GLU A 1 252 ? 19.645 -7.188 -10.486 1.00 95.69 252 GLU A CA 1
ATOM 2069 C C . GLU A 1 252 ? 19.589 -6.894 -8.984 1.00 95.69 252 GLU A C 1
ATOM 2071 O O . GLU A 1 252 ? 20.466 -6.211 -8.445 1.00 95.69 252 GLU A O 1
ATOM 2076 N N . LEU A 1 253 ? 18.531 -7.382 -8.340 1.00 95.44 253 LEU A N 1
ATOM 2077 C CA . LEU A 1 253 ? 18.435 -7.399 -6.885 1.00 95.44 253 LEU A CA 1
ATOM 2078 C C . LEU A 1 253 ? 19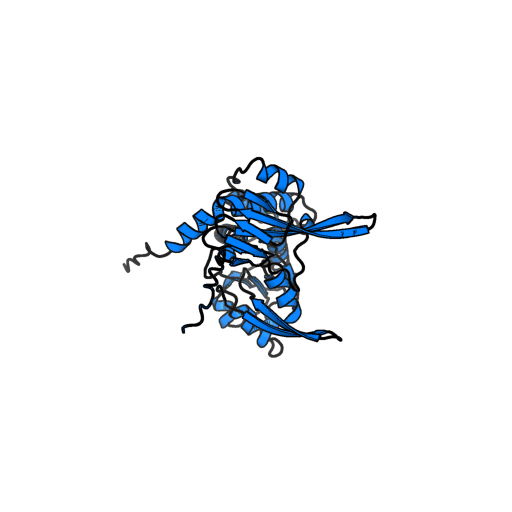.216 -8.590 -6.328 1.00 95.44 253 LEU A C 1
ATOM 2080 O O . LEU A 1 253 ? 19.626 -9.492 -7.060 1.00 95.44 253 LEU A O 1
ATOM 2084 N N . ASP A 1 254 ? 19.387 -8.589 -5.012 1.00 95.62 254 ASP A N 1
ATOM 2085 C CA . ASP A 1 254 ? 19.810 -9.780 -4.285 1.00 95.62 254 ASP A CA 1
ATOM 2086 C C . ASP A 1 254 ? 18.884 -10.976 -4.583 1.00 95.62 254 ASP A C 1
ATOM 2088 O O . ASP A 1 254 ? 17.671 -10.798 -4.742 1.00 95.62 254 ASP A O 1
ATOM 2092 N N . SER A 1 255 ? 19.453 -12.182 -4.677 1.00 94.19 255 SER A N 1
ATOM 2093 C CA . SER A 1 255 ? 18.723 -13.387 -5.091 1.00 94.19 255 SER A CA 1
ATOM 2094 C C . SER A 1 255 ? 17.564 -13.723 -4.162 1.00 94.19 255 SER A C 1
ATOM 2096 O O . SER A 1 255 ? 16.491 -14.078 -4.648 1.00 94.19 255 SER A O 1
ATOM 2098 N N . ASP A 1 256 ? 17.748 -13.553 -2.852 1.00 91.94 256 ASP A N 1
ATOM 2099 C CA . ASP A 1 256 ? 16.742 -13.922 -1.857 1.00 91.94 256 ASP A CA 1
ATOM 2100 C C . ASP A 1 256 ? 15.564 -12.949 -1.899 1.00 91.94 256 ASP A C 1
ATOM 2102 O O . ASP A 1 256 ? 14.408 -13.347 -1.757 1.00 91.94 256 ASP A O 1
ATOM 2106 N N . LEU A 1 257 ? 15.841 -11.665 -2.150 1.00 95.25 257 LEU A N 1
ATOM 2107 C CA . LEU A 1 257 ? 14.793 -10.670 -2.361 1.00 95.25 257 LEU A CA 1
ATOM 2108 C C . LEU A 1 257 ? 14.069 -10.900 -3.694 1.00 95.25 257 LEU A C 1
ATOM 2110 O O . LEU A 1 257 ? 12.840 -10.806 -3.762 1.00 95.25 257 LEU A O 1
ATOM 2114 N N . LYS A 1 258 ? 14.824 -11.201 -4.758 1.00 96.44 258 LYS A N 1
ATOM 2115 C CA . LYS A 1 258 ? 14.292 -11.415 -6.109 1.00 96.44 258 LYS A CA 1
ATOM 2116 C C . LYS A 1 258 ? 13.353 -12.620 -6.172 1.00 96.44 258 LYS A C 1
ATOM 2118 O O . LYS A 1 258 ? 12.318 -12.518 -6.823 1.00 96.44 258 LYS A O 1
ATOM 2123 N N . ASP A 1 259 ? 13.661 -13.707 -5.466 1.00 94.94 259 ASP A N 1
ATOM 2124 C CA . ASP A 1 259 ? 12.828 -14.920 -5.397 1.00 94.94 259 ASP A CA 1
ATOM 2125 C C . ASP A 1 259 ? 11.406 -14.648 -4.864 1.00 94.94 259 ASP A C 1
ATOM 2127 O O . ASP A 1 259 ? 10.448 -15.350 -5.179 1.00 94.94 259 ASP A O 1
ATOM 2131 N N . ARG A 1 260 ? 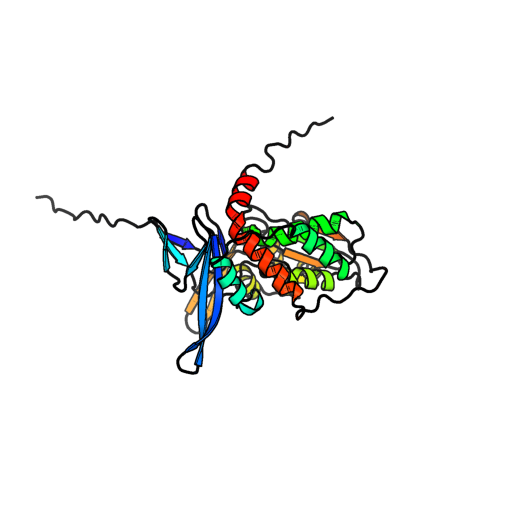11.230 -13.563 -4.100 1.00 96.19 260 ARG A N 1
ATOM 2132 C CA . ARG A 1 260 ? 9.926 -13.137 -3.558 1.00 96.19 260 ARG A CA 1
ATOM 2133 C C . ARG A 1 260 ? 9.203 -12.120 -4.429 1.00 96.19 260 ARG A C 1
ATOM 2135 O O . ARG A 1 260 ? 8.120 -11.655 -4.063 1.00 96.19 260 ARG A O 1
ATOM 2142 N N . CYS A 1 261 ? 9.782 -11.769 -5.573 1.00 98.00 261 CYS A N 1
ATOM 2143 C CA . CYS A 1 261 ? 9.258 -10.765 -6.480 1.00 98.00 261 CYS A CA 1
ATOM 2144 C C . CYS A 1 261 ? 8.618 -11.378 -7.728 1.00 98.00 261 CYS A C 1
ATOM 2146 O O . CYS A 1 261 ? 9.148 -12.285 -8.362 1.00 98.00 261 CYS A O 1
ATOM 2148 N N . ILE A 1 262 ? 7.525 -10.767 -8.171 1.00 98.12 262 ILE A N 1
ATOM 2149 C CA . ILE A 1 262 ? 7.077 -10.842 -9.557 1.00 98.12 262 ILE A CA 1
ATOM 2150 C C . ILE A 1 262 ? 7.910 -9.830 -10.348 1.00 98.12 262 ILE A C 1
ATOM 2152 O O . ILE A 1 262 ? 7.825 -8.622 -10.105 1.00 98.12 262 ILE A O 1
ATOM 2156 N N . GLU A 1 263 ? 8.727 -10.311 -11.284 1.00 97.69 263 GLU A N 1
ATOM 2157 C CA . GLU A 1 263 ? 9.558 -9.444 -12.120 1.00 97.69 263 GLU A CA 1
ATOM 2158 C C . GLU A 1 263 ? 8.746 -8.802 -13.256 1.00 97.69 263 GLU A C 1
ATOM 2160 O O . GLU A 1 263 ? 8.076 -9.475 -14.040 1.00 97.69 263 GLU A O 1
ATOM 2165 N N . ILE A 1 264 ? 8.845 -7.477 -13.359 1.00 97.88 264 ILE A N 1
ATOM 2166 C CA . ILE A 1 264 ? 8.240 -6.640 -14.390 1.00 97.88 264 ILE A CA 1
ATOM 2167 C C . ILE A 1 264 ? 9.357 -5.900 -15.124 1.00 97.88 264 ILE A C 1
ATOM 2169 O O . ILE A 1 264 ? 9.846 -4.860 -14.674 1.00 97.88 264 ILE A O 1
ATOM 2173 N N . THR A 1 265 ? 9.755 -6.423 -16.281 1.00 97.06 265 THR A N 1
ATOM 2174 C CA . THR A 1 265 ? 10.746 -5.772 -17.139 1.00 97.06 265 THR A CA 1
ATOM 2175 C C . THR A 1 265 ? 10.116 -4.604 -17.902 1.00 97.06 265 THR A C 1
ATOM 2177 O O . THR A 1 265 ? 9.183 -4.770 -18.689 1.00 97.06 265 THR A O 1
ATOM 2180 N N . MET A 1 266 ? 10.650 -3.405 -17.694 1.00 96.25 266 MET A N 1
ATOM 2181 C CA . MET A 1 266 ? 10.215 -2.168 -18.330 1.00 96.25 266 MET A CA 1
ATOM 2182 C C . MET A 1 266 ? 11.161 -1.742 -19.452 1.00 96.25 266 MET A C 1
ATOM 2184 O O . MET A 1 266 ? 12.378 -1.641 -19.263 1.00 96.25 266 MET A O 1
ATOM 2188 N N . LEU A 1 267 ? 10.578 -1.393 -20.597 1.00 95.94 267 LEU A N 1
ATOM 2189 C CA . LEU A 1 267 ? 11.264 -0.779 -21.733 1.00 95.94 267 LEU A CA 1
ATOM 2190 C C . LEU A 1 267 ? 10.865 0.694 -21.856 1.00 95.94 267 LEU A C 1
ATOM 2192 O O . LEU A 1 267 ? 9.896 1.144 -21.247 1.00 95.94 267 LEU A O 1
ATOM 2196 N N . ARG A 1 268 ? 11.637 1.466 -22.626 1.00 95.38 268 ARG A N 1
ATOM 2197 C CA . ARG A 1 268 ? 11.268 2.848 -22.944 1.00 95.38 268 ARG A CA 1
ATOM 2198 C C . ARG A 1 268 ? 9.954 2.839 -23.726 1.00 95.38 268 ARG A C 1
ATOM 2200 O O . ARG A 1 268 ? 9.835 2.085 -24.686 1.00 95.38 268 ARG A O 1
ATOM 2207 N N . ALA A 1 269 ? 9.008 3.670 -23.300 1.00 93.62 269 ALA A N 1
ATOM 2208 C CA . ALA A 1 269 ? 7.714 3.785 -23.956 1.00 93.62 269 ALA A CA 1
ATOM 2209 C C . ALA A 1 269 ? 7.865 4.284 -25.400 1.00 93.62 269 ALA A C 1
ATOM 2211 O O . ALA A 1 269 ? 8.715 5.139 -25.673 1.00 93.62 269 ALA A O 1
ATOM 2212 N N . ILE A 1 270 ? 7.027 3.773 -26.304 1.00 94.31 270 ILE A N 1
ATOM 2213 C CA . ILE A 1 270 ? 7.020 4.192 -27.718 1.00 94.31 270 ILE A CA 1
ATOM 2214 C C . ILE A 1 270 ? 6.362 5.558 -27.932 1.00 94.31 270 ILE A C 1
ATOM 2216 O O . ILE A 1 270 ? 6.602 6.211 -28.945 1.00 94.31 270 ILE A O 1
ATOM 2220 N N . LYS A 1 271 ? 5.537 5.995 -26.979 1.00 93.38 271 LYS A N 1
ATOM 2221 C CA . LYS A 1 271 ? 4.837 7.279 -27.004 1.00 93.38 271 LYS A CA 1
ATOM 2222 C C . LYS A 1 271 ? 4.884 7.964 -25.646 1.00 93.38 271 LYS A C 1
ATOM 2224 O O . LYS A 1 271 ? 5.262 7.370 -24.634 1.00 93.38 271 LYS A O 1
ATOM 2229 N N . GLU A 1 272 ? 4.468 9.220 -25.633 1.00 93.81 272 GLU A N 1
ATOM 2230 C CA . GLU A 1 272 ? 4.282 9.975 -24.405 1.00 93.81 272 GLU A CA 1
ATOM 2231 C C . GLU A 1 272 ? 2.958 9.605 -23.722 1.00 93.81 272 GLU A C 1
ATOM 2233 O O . GLU A 1 272 ? 1.951 9.323 -24.372 1.00 93.81 272 GLU A O 1
ATOM 2238 N N . TYR A 1 273 ? 2.981 9.592 -22.392 1.00 96.06 273 TYR A N 1
ATOM 2239 C CA . TYR A 1 273 ? 1.829 9.314 -21.541 1.00 96.06 273 TYR A CA 1
ATOM 2240 C C . TYR A 1 273 ? 1.683 10.451 -20.534 1.00 96.06 273 TYR A C 1
ATOM 2242 O O . TYR A 1 273 ? 2.692 10.956 -20.023 1.00 96.06 273 TYR A O 1
ATOM 2250 N N . SER A 1 274 ? 0.450 10.789 -20.160 1.00 95.88 274 SER A N 1
ATOM 2251 C CA . SER A 1 274 ? 0.183 11.747 -19.084 1.00 95.88 274 SER A CA 1
ATOM 2252 C C . SER A 1 274 ? 0.871 11.315 -17.790 1.00 95.88 274 SER A C 1
ATOM 2254 O O . SER A 1 274 ? 0.996 10.121 -17.508 1.00 95.88 274 SER A O 1
ATOM 2256 N N . TYR A 1 275 ? 1.372 12.274 -17.016 1.00 96.62 275 TYR A N 1
ATOM 2257 C CA . TYR A 1 275 ? 1.974 11.973 -15.721 1.00 96.62 275 TYR A CA 1
ATOM 2258 C C . TYR A 1 275 ? 0.873 11.678 -14.684 1.00 96.62 275 TYR A C 1
ATOM 2260 O O . TYR A 1 275 ? -0.175 12.325 -14.728 1.00 96.62 275 TYR A O 1
ATOM 2268 N N . PRO A 1 276 ? 1.049 10.703 -13.769 1.00 96.75 276 PRO A N 1
ATOM 2269 C CA . PRO A 1 276 ? 0.060 10.394 -12.737 1.00 96.75 276 PRO A CA 1
ATOM 2270 C C . PRO A 1 276 ? 0.117 11.419 -11.594 1.00 96.75 276 PRO A C 1
ATOM 2272 O O . PRO A 1 276 ? 0.493 11.109 -10.464 1.00 96.75 276 PRO A O 1
ATOM 2275 N N . ASP A 1 277 ? -0.235 12.662 -11.906 1.00 97.38 277 ASP A N 1
ATOM 2276 C CA . ASP A 1 277 ? -0.150 13.791 -10.990 1.00 97.38 277 ASP A CA 1
ATOM 2277 C C . ASP A 1 277 ? -0.958 13.577 -9.708 1.00 97.38 277 ASP A C 1
ATOM 2279 O O . ASP A 1 277 ? -2.123 13.182 -9.738 1.00 97.38 277 ASP A O 1
ATOM 2283 N N . ALA A 1 278 ? -0.349 13.886 -8.562 1.00 95.19 278 ALA A N 1
ATOM 2284 C CA . ALA A 1 278 ? -0.908 13.619 -7.238 1.00 95.19 278 ALA A CA 1
ATOM 2285 C C . ALA A 1 278 ? -2.275 14.271 -6.974 1.00 95.19 278 ALA A C 1
ATOM 2287 O O . ALA A 1 278 ? -3.073 13.711 -6.222 1.00 95.19 278 ALA A O 1
ATOM 2288 N N . TYR A 1 279 ? -2.522 15.435 -7.578 1.00 94.56 279 TYR A N 1
ATOM 2289 C CA . TYR A 1 279 ? -3.709 16.262 -7.357 1.00 94.56 279 TYR A CA 1
ATOM 2290 C C . TYR A 1 279 ? -4.943 15.797 -8.146 1.00 94.56 279 TYR A C 1
ATOM 2292 O O . TYR A 1 279 ? -6.028 16.338 -7.940 1.00 94.56 279 TYR A O 1
ATOM 2300 N N . LEU A 1 280 ? -4.810 14.823 -9.056 1.00 97.00 280 LEU A N 1
ATOM 2301 C CA . LEU A 1 280 ? -5.945 14.352 -9.849 1.00 97.00 280 LEU A CA 1
ATOM 2302 C C . LEU A 1 280 ? -6.972 13.640 -8.956 1.00 97.00 280 LEU A C 1
ATOM 2304 O O . LEU A 1 280 ? -6.647 12.708 -8.215 1.00 97.00 280 LEU A O 1
ATOM 2308 N N . THR A 1 281 ? -8.236 14.050 -9.069 1.00 96.31 281 THR A N 1
ATOM 2309 C CA . THR A 1 281 ? -9.351 13.545 -8.248 1.00 96.31 281 THR A CA 1
ATOM 2310 C C . THR A 1 281 ? -9.616 12.053 -8.449 1.00 96.31 281 THR A C 1
ATOM 2312 O O . THR A 1 281 ? -9.977 11.367 -7.491 1.00 96.31 281 THR A O 1
ATOM 2315 N N . ILE A 1 282 ? -9.327 11.528 -9.647 1.00 97.31 282 ILE A N 1
ATOM 2316 C CA . ILE A 1 282 ? -9.475 10.108 -9.998 1.00 97.31 282 ILE A CA 1
ATOM 2317 C C . ILE A 1 282 ? -8.778 9.173 -9.000 1.00 97.31 282 ILE A C 1
ATOM 2319 O O . ILE A 1 282 ? -9.287 8.095 -8.701 1.00 97.31 282 ILE A O 1
ATOM 2323 N N . TRP A 1 283 ? -7.649 9.585 -8.412 1.00 97.75 283 TRP A N 1
ATOM 2324 C CA . TRP A 1 283 ? -6.961 8.770 -7.410 1.00 97.75 283 TRP A CA 1
ATOM 2325 C C . TRP A 1 283 ? -7.762 8.652 -6.118 1.00 97.75 283 TRP A C 1
ATOM 2327 O O . TRP A 1 283 ? -7.833 7.572 -5.538 1.00 97.75 283 TRP A O 1
ATOM 2337 N N . GLY A 1 284 ? -8.382 9.745 -5.672 1.00 97.12 284 GLY A N 1
ATOM 2338 C CA . GLY A 1 284 ? -9.268 9.731 -4.510 1.00 97.12 284 GLY A CA 1
ATOM 2339 C C . GLY A 1 284 ? -10.527 8.897 -4.755 1.00 97.12 284 GLY A C 1
ATOM 2340 O O . GLY A 1 284 ? -10.975 8.191 -3.854 1.00 97.12 284 GLY A O 1
ATOM 2341 N N . ASP A 1 285 ? -11.071 8.931 -5.973 1.00 97.00 285 ASP A N 1
ATOM 2342 C CA . ASP A 1 285 ? -12.239 8.134 -6.370 1.00 97.00 285 ASP A CA 1
ATOM 2343 C C . ASP A 1 285 ? -11.930 6.632 -6.420 1.00 97.00 285 ASP A C 1
ATOM 2345 O O . ASP A 1 285 ? -12.689 5.820 -5.889 1.00 97.00 285 ASP A O 1
ATOM 2349 N N . LEU A 1 286 ? -10.790 6.248 -6.997 1.00 98.31 286 LEU A N 1
ATOM 2350 C CA . LEU A 1 286 ? -10.368 4.848 -7.050 1.00 98.31 286 LEU A CA 1
ATOM 2351 C C . LEU A 1 286 ? -9.997 4.308 -5.666 1.00 98.31 286 LEU A C 1
ATOM 2353 O O . LEU A 1 286 ? -10.378 3.185 -5.332 1.00 98.31 286 LEU A O 1
ATOM 2357 N N . ARG A 1 287 ? -9.309 5.101 -4.831 1.00 98.12 287 ARG A N 1
ATOM 2358 C CA . ARG A 1 287 ? -9.005 4.701 -3.449 1.00 98.12 287 ARG A CA 1
ATOM 2359 C C . ARG A 1 287 ? -10.265 4.528 -2.610 1.00 98.12 287 ARG A C 1
ATOM 2361 O O . ARG A 1 287 ? -10.328 3.557 -1.864 1.00 98.12 287 ARG A O 1
ATOM 2368 N N . ASP A 1 288 ? -11.265 5.403 -2.754 1.00 97.56 288 ASP A N 1
ATOM 2369 C CA . ASP A 1 288 ? -12.574 5.228 -2.105 1.00 97.56 288 ASP A CA 1
ATOM 2370 C C . ASP A 1 288 ? -13.168 3.853 -2.430 1.00 97.56 288 ASP A C 1
ATOM 2372 O O . ASP A 1 288 ? -13.484 3.076 -1.529 1.00 97.56 288 ASP A O 1
ATOM 2376 N N . LYS A 1 289 ? -13.232 3.503 -3.718 1.00 98.12 289 LYS A N 1
ATOM 2377 C CA . LYS A 1 289 ? -13.723 2.191 -4.153 1.00 98.12 289 LYS A CA 1
ATOM 2378 C C . LYS A 1 289 ? -12.879 1.054 -3.567 1.00 98.12 289 LYS A C 1
ATOM 2380 O O . LYS A 1 289 ? -13.445 0.093 -3.057 1.00 98.12 289 LYS A O 1
ATOM 2385 N N . LEU A 1 290 ? -11.550 1.157 -3.571 1.00 98.56 290 LEU A N 1
ATOM 2386 C CA . LEU A 1 290 ? -10.667 0.132 -3.001 1.00 98.56 290 LEU A CA 1
ATOM 2387 C C . LEU A 1 290 ? -10.890 -0.074 -1.489 1.00 98.56 290 LEU A C 1
ATOM 2389 O O . LEU A 1 290 ? -10.992 -1.216 -1.041 1.00 98.56 290 LEU A O 1
ATOM 2393 N N . TYR A 1 291 ? -11.054 1.001 -0.711 1.00 98.00 291 TYR A N 1
ATOM 2394 C CA . TYR A 1 291 ? -11.388 0.907 0.715 1.00 98.00 291 TYR A CA 1
ATOM 2395 C C . TYR A 1 291 ? -12.759 0.281 0.958 1.00 98.00 291 TYR A C 1
ATOM 2397 O O . TYR A 1 291 ? -12.905 -0.582 1.824 1.00 98.00 291 TYR A O 1
ATOM 2405 N N . ARG A 1 292 ? -13.766 0.671 0.175 1.00 97.62 292 ARG A N 1
ATOM 2406 C CA . ARG A 1 292 ? -15.110 0.087 0.254 1.00 97.62 292 ARG A CA 1
ATOM 2407 C C . ARG A 1 292 ? -15.095 -1.395 -0.096 1.00 97.62 292 ARG A C 1
ATOM 2409 O O . ARG A 1 292 ? -15.752 -2.188 0.577 1.00 97.62 292 ARG A O 1
ATOM 2416 N N . LEU A 1 293 ? -14.328 -1.786 -1.115 1.00 98.00 293 LEU A N 1
ATOM 2417 C CA . LEU A 1 293 ? -14.143 -3.189 -1.476 1.00 98.00 293 LEU A CA 1
ATOM 2418 C C . LEU A 1 293 ? -13.533 -3.968 -0.307 1.00 98.00 293 LEU A C 1
ATOM 2420 O O . LEU A 1 293 ? -14.067 -5.010 0.060 1.00 98.00 293 LEU A O 1
ATOM 2424 N N . LEU A 1 294 ? -12.474 -3.441 0.314 1.00 98.12 294 LEU A N 1
ATOM 2425 C CA . LEU A 1 294 ? -11.861 -4.039 1.499 1.00 98.12 294 LEU A CA 1
ATOM 2426 C C . LEU A 1 294 ? -12.880 -4.234 2.628 1.00 98.12 294 LEU A C 1
ATOM 2428 O O . LEU A 1 294 ? -13.119 -5.360 3.065 1.00 98.12 294 LEU A O 1
ATOM 2432 N N . LEU A 1 295 ? -13.533 -3.151 3.047 1.00 97.31 295 LEU A N 1
ATOM 2433 C CA . LEU A 1 295 ? -14.451 -3.157 4.186 1.00 97.31 295 LEU A CA 1
ATOM 2434 C C . LEU A 1 295 ? -15.678 -4.049 3.968 1.00 97.31 295 LEU A C 1
ATOM 2436 O O . LEU A 1 295 ? -16.262 -4.503 4.948 1.00 97.31 295 LEU A O 1
ATOM 2440 N N . THR A 1 296 ? -16.059 -4.330 2.720 1.00 96.56 296 THR A N 1
ATOM 2441 C CA . THR A 1 296 ? -17.205 -5.198 2.392 1.00 96.56 296 THR A CA 1
ATOM 2442 C C . THR A 1 296 ? -16.828 -6.639 2.051 1.00 96.56 296 THR A C 1
ATOM 2444 O O . THR A 1 296 ? -17.698 -7.505 2.105 1.00 96.56 296 THR A O 1
ATOM 2447 N N . ARG A 1 297 ? -15.573 -6.928 1.669 1.00 96.44 297 ARG A N 1
ATOM 2448 C CA . ARG A 1 297 ? -15.182 -8.245 1.121 1.00 96.44 297 ARG A CA 1
ATOM 2449 C C . ARG A 1 297 ? -14.046 -8.955 1.851 1.00 96.44 297 ARG A C 1
ATOM 2451 O O . ARG A 1 297 ? -13.750 -10.087 1.482 1.00 96.44 297 ARG A O 1
ATOM 2458 N N . TRP A 1 298 ? -13.431 -8.356 2.873 1.00 96.69 298 TRP A N 1
ATOM 2459 C CA . TRP A 1 298 ? -12.286 -8.958 3.577 1.00 96.69 298 TRP A CA 1
ATOM 2460 C C . TRP A 1 298 ? -12.564 -10.387 4.077 1.00 96.69 298 TRP A C 1
ATOM 2462 O O . TRP A 1 298 ? -11.714 -11.259 3.921 1.00 96.69 298 TRP A O 1
ATOM 2472 N N . HIS A 1 299 ? -13.766 -10.645 4.606 1.00 94.62 299 HIS A N 1
ATOM 2473 C CA . HIS A 1 299 ? -14.150 -11.960 5.123 1.00 94.62 299 HIS A CA 1
ATOM 2474 C C . HIS A 1 299 ? -14.175 -13.020 4.017 1.00 94.62 299 HIS A C 1
ATOM 2476 O O . HIS A 1 299 ? -13.493 -14.035 4.119 1.00 94.62 299 HIS A O 1
ATOM 2482 N N . ALA A 1 300 ? -14.871 -12.730 2.912 1.00 94.44 300 ALA A N 1
ATOM 2483 C CA . ALA A 1 300 ? -14.938 -13.620 1.754 1.00 94.44 300 ALA A CA 1
ATOM 2484 C C . ALA A 1 300 ? -13.546 -13.894 1.162 1.00 94.44 300 ALA A C 1
ATOM 2486 O O . ALA A 1 300 ? -13.246 -15.012 0.759 1.00 94.44 300 ALA A O 1
ATOM 2487 N N . VAL A 1 301 ? -12.663 -12.887 1.139 1.00 95.19 301 VAL A N 1
ATOM 2488 C CA . VAL A 1 301 ? -11.276 -13.068 0.684 1.00 95.19 301 VAL A CA 1
ATOM 2489 C C . VAL A 1 301 ? -10.507 -14.028 1.596 1.00 95.19 301 VAL A C 1
ATOM 2491 O O . VAL A 1 301 ? -9.766 -14.865 1.084 1.00 95.19 301 VAL A O 1
ATOM 2494 N N . LYS A 1 302 ? -10.687 -13.955 2.922 1.00 93.19 302 LYS A N 1
ATOM 2495 C CA . LYS A 1 302 ? -10.059 -14.905 3.855 1.00 93.19 302 LYS A CA 1
ATOM 2496 C C . LYS A 1 302 ? -10.555 -16.333 3.661 1.00 93.19 302 LYS A C 1
ATOM 2498 O O . LYS A 1 302 ? -9.731 -17.241 3.680 1.00 93.19 302 LYS A O 1
ATOM 2503 N N . GLU A 1 303 ? -11.861 -16.522 3.483 1.00 92.06 303 GLU A N 1
ATOM 2504 C CA . GLU A 1 303 ? -12.451 -17.844 3.229 1.00 92.06 303 GLU A CA 1
ATOM 2505 C C . GLU A 1 303 ? -11.874 -18.446 1.946 1.00 92.06 303 GLU A C 1
ATOM 2507 O O . GLU A 1 303 ? -11.285 -19.521 1.979 1.00 92.06 303 GLU A O 1
ATOM 2512 N N . ILE A 1 304 ? -11.913 -17.691 0.842 1.00 93.00 304 ILE A N 1
ATOM 2513 C CA . ILE A 1 304 ? -11.340 -18.124 -0.439 1.00 93.00 304 ILE A CA 1
ATOM 2514 C C . ILE A 1 304 ? -9.855 -18.466 -0.282 1.00 93.00 304 ILE A C 1
ATOM 2516 O O . ILE A 1 304 ? -9.404 -19.488 -0.795 1.00 93.00 304 ILE A O 1
ATOM 2520 N N . TYR A 1 305 ? -9.082 -17.637 0.430 1.00 90.94 305 TYR A N 1
ATOM 2521 C CA . TYR A 1 305 ? -7.648 -17.857 0.624 1.00 90.94 305 TYR A CA 1
ATOM 2522 C C . TYR A 1 305 ? -7.339 -19.204 1.294 1.00 90.94 305 TYR A C 1
ATOM 2524 O O . TYR A 1 305 ? -6.408 -19.886 0.865 1.00 90.94 305 TYR A O 1
ATOM 2532 N N . GLN A 1 306 ? -8.136 -19.625 2.281 1.00 86.12 306 GLN A N 1
ATOM 2533 C CA . GLN A 1 306 ? -7.965 -20.914 2.969 1.00 86.12 306 GLN A CA 1
ATOM 2534 C C . GLN A 1 306 ? -8.158 -22.127 2.047 1.00 86.12 306 GLN A C 1
ATOM 2536 O O . GLN A 1 306 ? -7.641 -23.208 2.343 1.00 86.12 306 GLN A O 1
ATOM 2541 N N . ASP A 1 307 ? -8.862 -21.949 0.930 1.00 86.38 307 ASP A N 1
ATOM 2542 C CA . ASP A 1 307 ? -9.115 -22.992 -0.064 1.00 86.38 307 ASP A CA 1
ATOM 2543 C C . ASP A 1 307 ? -8.208 -22.897 -1.298 1.00 86.38 307 ASP A C 1
ATOM 2545 O O . ASP A 1 307 ? -8.158 -23.824 -2.113 1.00 86.38 307 ASP A O 1
ATOM 2549 N N . THR A 1 308 ? -7.427 -21.819 -1.433 1.00 80.88 308 THR A N 1
ATOM 2550 C CA . THR A 1 308 ? -6.499 -21.682 -2.560 1.00 80.88 308 THR A CA 1
ATOM 2551 C C . THR A 1 308 ? -5.469 -22.815 -2.589 1.00 80.88 308 THR A C 1
ATOM 2553 O O . THR A 1 308 ? -4.854 -23.167 -1.587 1.00 80.88 308 THR A O 1
ATOM 2556 N N . GLY A 1 309 ? -5.273 -23.403 -3.773 1.00 68.31 309 GLY A N 1
ATOM 2557 C CA . GLY A 1 309 ? -4.304 -24.481 -3.994 1.00 68.31 309 GLY A CA 1
ATOM 2558 C C . GLY A 1 309 ? -4.826 -25.901 -3.745 1.00 68.31 309 GLY A C 1
ATOM 2559 O O . GLY A 1 309 ? -4.176 -26.837 -4.202 1.00 68.31 309 GLY A O 1
ATOM 2560 N N . LYS A 1 310 ? -6.005 -26.082 -3.128 1.00 68.94 310 LYS A N 1
ATOM 2561 C CA . LYS A 1 310 ? -6.594 -27.418 -2.891 1.00 68.94 310 LYS A CA 1
ATOM 2562 C C . LYS A 1 310 ? -7.051 -28.129 -4.174 1.00 68.94 310 LYS A C 1
ATOM 2564 O O . LYS A 1 310 ? -7.066 -29.352 -4.213 1.00 68.94 310 LYS A O 1
ATOM 2569 N N . GLU A 1 311 ? -7.354 -27.382 -5.237 1.00 56.03 311 GLU A N 1
ATOM 2570 C CA . GLU A 1 311 ? -7.821 -27.924 -6.528 1.00 56.03 311 GLU A CA 1
ATOM 2571 C C . GLU A 1 311 ? -6.718 -28.076 -7.592 1.00 56.03 311 GLU A C 1
ATOM 2573 O O . GLU A 1 311 ? -7.000 -28.432 -8.734 1.00 56.03 311 GLU A O 1
ATOM 2578 N N . ARG A 1 312 ? -5.442 -27.820 -7.267 1.00 50.56 312 ARG A N 1
ATOM 2579 C CA . ARG A 1 312 ? -4.341 -28.041 -8.220 1.00 50.56 312 ARG A CA 1
ATOM 2580 C C . ARG A 1 312 ? -3.850 -29.484 -8.151 1.00 50.56 312 ARG A C 1
ATOM 2582 O O . ARG A 1 312 ? -2.728 -29.752 -7.732 1.00 50.56 312 ARG A O 1
ATOM 2589 N N . THR A 1 313 ? -4.674 -30.420 -8.610 1.00 42.97 313 THR A N 1
ATOM 2590 C CA . THR A 1 313 ? -4.155 -31.683 -9.137 1.00 42.97 313 THR A CA 1
ATOM 2591 C C . THR A 1 313 ? -3.345 -31.345 -10.384 1.00 42.97 313 THR A C 1
ATOM 2593 O O . THR A 1 313 ? -3.884 -31.047 -11.448 1.00 42.97 313 THR A O 1
ATOM 2596 N N . TYR A 1 314 ? -2.021 -31.319 -10.244 1.00 45.09 314 TYR A N 1
ATOM 2597 C CA . TYR A 1 314 ? -1.127 -31.292 -11.393 1.00 45.09 314 TYR A CA 1
ATOM 2598 C C . TYR A 1 314 ? -1.360 -32.589 -12.168 1.00 45.09 314 TYR A C 1
ATOM 2600 O O . TYR A 1 314 ? -0.826 -33.636 -11.813 1.00 45.09 314 TYR A O 1
ATOM 2608 N N . HIS A 1 315 ? -2.183 -32.540 -13.213 1.00 40.78 315 HIS A N 1
ATOM 2609 C CA . HIS A 1 315 ? -2.146 -33.565 -14.241 1.00 40.78 315 HIS A CA 1
ATOM 2610 C C . HIS A 1 315 ? -0.814 -33.398 -14.973 1.00 40.78 315 HIS A C 1
ATOM 2612 O O . HIS A 1 315 ? -0.685 -32.585 -15.884 1.00 40.78 315 HIS A O 1
ATOM 2618 N N . THR A 1 316 ? 0.206 -34.117 -14.510 1.00 41.56 316 THR A N 1
ATOM 2619 C CA . THR A 1 316 ? 1.391 -34.420 -15.310 1.00 41.56 316 THR A CA 1
ATOM 2620 C C . THR A 1 316 ? 0.921 -35.269 -16.486 1.00 41.56 316 THR A C 1
ATOM 2622 O O . THR A 1 316 ? 0.665 -36.463 -16.317 1.00 41.56 316 THR A O 1
ATOM 2625 N N . GLY A 1 317 ? 0.701 -34.612 -17.623 1.00 40.94 317 GLY A N 1
ATOM 2626 C CA . GLY A 1 317 ? 0.488 -35.232 -18.927 1.00 40.94 317 GLY A CA 1
ATOM 2627 C C . GLY A 1 317 ? 1.770 -35.208 -19.734 1.00 40.94 317 GLY A C 1
ATOM 2628 O O . GLY A 1 317 ? 2.477 -34.176 -19.645 1.00 40.94 317 GLY A O 1
#

pLDDT: mean 88.03, std 14.87, range [33.62, 98.88]

Mean predicted aligned error: 7.11 Å

Secondary structure (DSSP, 8-state):
--------------EEEE-SSEEE-SS-EEEEEEEEEEETTEEEEEEEEEEESSSEEEE-SSEEEETTEEEEE--TT--PPBGGGT--HHHHHHHHHS-PPPSSHHHHHHHHHHTT---SSHHHHHHHHHHHHHHHTGGGSSB--EEEEE--TTSSHHHHHHHHHHHSTT-EEESS--HHHHIIIIIHH---EEETTGGGGGSGGGHHHHHHHHHTTBTTTT-EEEEEEETTEEEEEEE---S-EEEEESSPPPHHHHTTEEEEE----SS------TT-HHHHHHHHHHHHHHHHHHHHHHHHHHHTTTT------

Sequence (317 aa):
MEKNNPTHTDNEHDIIIAHPSYEVNQTFMSLGFRETVISNNQPEDKNFYIKSGKDISIHKEHLFKYEDKTIIFHEQDRILLRVNDRWDKNKIVNFITNKEPPKELYQEIKQTMKNYIEFQREAIYGIITAWIIATYFHRCFHAFPFLFIYGKKQSGKSRFLDLLERLSFNAMKVKGVSVAALADSIDGIRGTFLNDQAEELSNKKNTEILGILSDSYTIGGGKRRIVNMSNKSRRIMEFETFGPKAFASIKELDSDLKDRCIEITMLRAIKEYSYPDAYLTIWGDLRDKLYRLLLTRWHAVKEIYQDTGKERTYHTG

Nearest PDB structures (foldseek):
  8xj6-assembly1_D  TM=4.169E-01  e=1.974E-04  Monkeypox virus
  8hwg-assembly1_F  TM=3.861E-01  e=2.230E-04  Monkeypox virus
  5j40-assembly1_A  TM=3.055E-01  e=6.210E-05  JC polyomavirus
  1tue-assembly5_K  TM=4.159E-01  e=1.303E-03  human papillomavirus 18
  8hwc-assembly1_B  TM=4.081E-01  e=8.511E-04  Monkeypox virus

Foldseek 3Di:
DDDDDDPPPPVPQAEAEAAQAWGDDQAKIKHKAWEFDQDPNDTDIFMKMFMFGPATDIDRDQWDDDDSHIYGHPCPPFDYHHCVLFADPVLVVVCSVPLDADPPLLVVQLVVVVQQDDAPDSVVSNVVSVLQLCQLLLNLAQFHFEAEEEEAPQLCLVLVLVSSCLRHFVEDEDADDDPVRLQRRCQNNVTEYEYEAQVCCPDPVNVLVVCLQLQQRGVVTSWDWDFDDDVPDTDTDIGHRRGYYYYYHHDDHDPSSVVRHDYGYTGNDPDDHDRPDSPDCVSNVSSSSSNSNCSNCSNVSSVVNVCPPVPPPPPPD

Solvent-accessible surface area (backbone atoms only — not comparable to full-atom values): 17829 Å² total; per-residue (Å²): 136,85,80,86,73,82,81,82,77,72,80,76,54,53,70,43,83,37,55,42,29,59,34,60,64,97,72,40,35,37,42,29,27,21,46,79,41,79,52,96,94,36,85,42,80,43,58,36,32,41,38,27,52,100,57,60,50,80,41,70,62,58,58,50,78,54,92,77,27,37,41,34,40,63,53,81,98,50,67,51,46,52,36,80,84,57,40,60,65,69,57,52,56,51,36,62,75,50,80,67,61,66,73,68,56,64,58,54,50,36,58,54,46,62,57,47,53,80,72,96,45,77,66,52,48,55,53,50,36,51,50,36,57,42,40,61,46,44,74,60,41,64,61,47,72,25,37,31,35,34,36,57,90,83,20,50,50,68,59,50,50,46,46,45,39,57,57,26,33,71,33,45,76,39,74,74,82,52,72,68,55,44,41,60,50,32,39,24,44,56,20,23,43,32,33,41,64,38,44,58,43,69,38,79,93,28,47,67,56,41,54,34,58,47,40,6,39,28,69,83,22,31,57,48,79,45,77,48,78,51,103,84,49,87,40,80,46,77,37,46,44,44,45,37,37,36,34,23,19,74,51,79,65,51,68,72,48,47,74,47,31,52,78,43,80,37,57,63,65,94,65,90,58,54,75,72,56,86,85,49,64,66,42,47,56,52,34,44,40,51,52,38,37,39,65,71,38,50,67,62,50,35,56,53,54,77,54,63,74,76,81,66,75,78,77,85,123